Protein AF-Q8F539-F1 (afdb_monomer)

Radius of gyration: 17.74 Å; Cα contacts (8 Å, |Δi|>4): 301; chains: 1; bounding box: 52×30×48 Å

Nearest PDB structures (foldseek):
  1muh-assembly1_A-2  TM=6.870E-01  e=3.085E-05  Escherichia coli
  3ecp-assembly1_A-2  TM=6.661E-01  e=7.519E-05  Escherichia coli
  5hoo-assembly1_A  TM=4.267E-01  e=5.347E-03  Drosophila mauritiana
  4hxg-assembly2_H  TM=5.922E-01  e=2.914E+00  Pyrococcus horikoshii OT3
  4hxf-assembly1_B  TM=5.872E-01  e=3.310E+00  Pyrococcus horikoshii OT3

Mean predicted aligned error: 6.67 Å

Organism: Leptospira interrogans serogroup Icterohaemorrhagiae serovar Lai (strain 56601) (NCBI:txid189518)

Solvent-accessible surface area (backbone atoms only — not comparable to full-atom values): 10131 Å² total; per-residue (Å²): 112,70,51,63,50,42,50,52,49,42,48,51,47,66,69,66,55,86,80,73,60,55,60,97,72,21,43,47,27,41,49,54,65,47,80,44,84,43,76,79,43,75,64,43,39,71,69,23,29,52,53,73,55,100,92,41,70,45,85,44,12,23,32,25,39,38,39,31,33,29,71,70,70,77,38,62,66,38,59,51,74,42,30,53,82,58,49,64,59,58,55,51,52,53,42,55,53,54,45,56,69,36,73,75,43,55,86,52,46,39,34,42,34,35,50,69,85,52,76,48,72,67,57,50,51,54,33,53,78,66,69,36,39,37,37,42,32,35,55,59,71,59,42,55,52,48,32,74,75,64,78,58,52,80,44,78,66,69,86,61,47,82,84,48,54,70,73,51,62,76,46,62,70,23,28,54,34,69,87,129

Foldseek 3Di:
DVQVVLLVVLLVCLVPDPDDDADVQAQEKEKDKDKDWDPQDPVLCVFANFDQDPVGTDSTFIKMKMFIARPRVRGTLGIDIGHPPQDSLNVLLVSLVVQCVRPSNVPGAYEYEEEAVNDDPVSVVSCVVSNHWYFYQYAPVSQVVVCVVPVFDADDPPVCCVVDDPVSVVRSNGTRTDDD

pLDDT: mean 84.68, std 13.13, range [38.47, 97.94]

InterPro domains:
  IPR002559 Transposase IS4-like domain [PF01609] (25-145)
  IPR012337 Ribonuclease H-like superfamily [SSF53098] (18-144)

Secondary structure (DSSP, 8-state):
-HHHHHHHHHHHHHHH-SS---BTTEEEEEEEEEEEE----HHHHHHH-EEEETTEEEEEEEEEEEEEEETTTTEEEEEEEEETTS-HHHHHHHHHHHHHH-HHHHTSEEEEEE-TT---HHHHHHHHHTT-EEEE---HHHHHHHHHHH-------GGGGGGS-HHHHHTTT-------

Sequence (180 aa):
MFESLNEKFVNSYYKNVTNCKTHKGYIVAACDATGISLPKTKEFVKDFGCVKNQLGESEAPNANSSIIFDIYNDIILSSTIGPHRTGKRSMALDHIEKLRSLSVLQNKKLILLFDRGYPSMELIGKLMANGIHFIIRSNTRWLKKAKIAGKYKRVVEKSILHLFSISWKRSIEAVLLIEL

Structure (mmCIF, N/CA/C/O backbone):
data_AF-Q8F539-F1
#
_entry.id   AF-Q8F539-F1
#
loop_
_atom_site.group_PDB
_atom_site.id
_atom_site.type_symbol
_atom_site.label_atom_id
_atom_site.label_alt_id
_atom_site.label_comp_id
_atom_site.label_asym_id
_atom_site.label_entity_id
_atom_site.label_seq_id
_atom_site.pdbx_PDB_ins_code
_atom_site.Cartn_x
_atom_site.Cartn_y
_atom_site.Cartn_z
_atom_site.occupancy
_atom_site.B_iso_or_equiv
_atom_site.auth_seq_id
_atom_site.auth_comp_id
_atom_site.auth_asym_id
_atom_site.auth_atom_id
_atom_site.pdbx_PDB_model_num
ATOM 1 N N . MET A 1 1 ? -4.203 -2.316 -17.914 1.00 69.06 1 MET A N 1
ATOM 2 C CA . MET A 1 1 ? -5.085 -3.509 -17.937 1.00 69.06 1 MET A CA 1
ATOM 3 C C . MET A 1 1 ? -5.093 -4.244 -16.599 1.00 69.06 1 MET A C 1
ATOM 5 O O . MET A 1 1 ? -6.172 -4.492 -16.089 1.00 69.06 1 MET A O 1
ATOM 9 N N . PHE A 1 2 ? -3.932 -4.571 -16.016 1.00 83.50 2 PHE A N 1
ATOM 10 C CA . PHE A 1 2 ? -3.864 -5.268 -14.722 1.00 83.50 2 PHE A CA 1
ATOM 11 C C . PHE A 1 2 ? -4.477 -4.464 -13.560 1.00 83.50 2 PHE A C 1
ATOM 13 O O . PHE A 1 2 ? -5.371 -4.954 -12.879 1.00 83.50 2 PHE A O 1
ATOM 20 N N . GLU A 1 3 ? -4.069 -3.204 -13.390 1.00 89.25 3 GLU A N 1
ATOM 21 C CA . GLU A 1 3 ? -4.563 -2.353 -12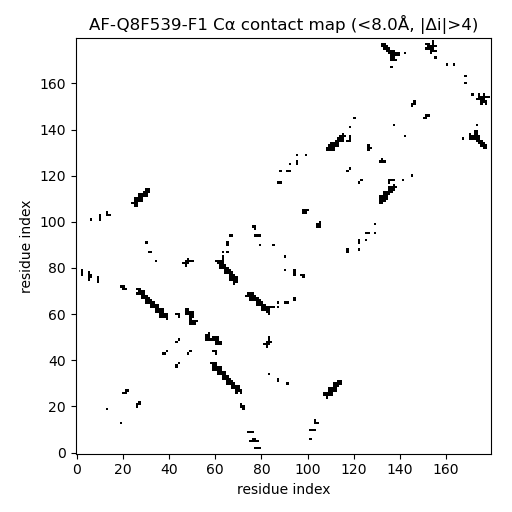.294 1.00 89.25 3 GLU A CA 1
ATOM 22 C C . GLU A 1 3 ? -6.074 -2.112 -12.390 1.00 89.25 3 GLU A C 1
ATOM 24 O O . GLU A 1 3 ? -6.799 -2.290 -11.417 1.00 89.25 3 GLU A O 1
ATOM 29 N N . SER A 1 4 ? -6.577 -1.835 -13.597 1.00 91.12 4 SER A N 1
ATOM 30 C CA . SER A 1 4 ? -8.010 -1.626 -13.816 1.00 91.12 4 SER A CA 1
ATOM 31 C C . SER A 1 4 ? -8.849 -2.888 -13.585 1.00 91.12 4 SER A C 1
ATOM 33 O O . SER A 1 4 ? -10.017 -2.790 -13.208 1.00 91.12 4 SER A O 1
ATOM 35 N N . LEU A 1 5 ? -8.285 -4.085 -13.791 1.00 93.12 5 LEU A N 1
ATOM 36 C CA . LEU A 1 5 ? -8.956 -5.336 -13.436 1.00 93.12 5 LEU A CA 1
ATOM 37 C C . LEU A 1 5 ? -9.019 -5.515 -11.915 1.00 93.12 5 LEU A C 1
ATOM 39 O O . LEU A 1 5 ? -10.073 -5.884 -11.397 1.00 93.12 5 LEU A O 1
ATOM 43 N N . ASN A 1 6 ? -7.928 -5.210 -11.205 1.00 94.31 6 ASN A N 1
ATOM 44 C CA . ASN A 1 6 ? -7.902 -5.229 -9.744 1.00 94.31 6 ASN A CA 1
ATOM 45 C C . ASN A 1 6 ? -8.945 -4.264 -9.154 1.00 94.31 6 ASN A C 1
ATOM 47 O O . ASN A 1 6 ? -9.748 -4.674 -8.322 1.00 94.31 6 ASN A O 1
ATOM 51 N N . GLU A 1 7 ? -9.030 -3.033 -9.659 1.00 93.56 7 GLU A N 1
ATOM 52 C CA . GLU A 1 7 ? -10.032 -2.049 -9.226 1.00 93.56 7 GLU A CA 1
ATOM 53 C C . GLU A 1 7 ? -11.473 -2.538 -9.438 1.00 93.56 7 GLU A C 1
ATOM 55 O O . GLU A 1 7 ? -12.319 -2.409 -8.551 1.00 93.56 7 GLU A O 1
ATOM 60 N N . LYS A 1 8 ? -11.774 -3.140 -10.598 1.00 94.19 8 LYS A N 1
ATOM 61 C CA . LYS A 1 8 ? -13.097 -3.734 -10.867 1.00 94.19 8 LYS A CA 1
ATOM 62 C C . LYS A 1 8 ? -13.418 -4.868 -9.899 1.00 94.19 8 LYS A C 1
ATOM 64 O O . LYS A 1 8 ? -14.548 -4.953 -9.418 1.00 94.19 8 LYS A O 1
ATOM 69 N N . PHE A 1 9 ? -12.437 -5.718 -9.607 1.00 94.88 9 PHE A N 1
ATOM 70 C CA . PHE A 1 9 ? -12.594 -6.814 -8.659 1.00 94.88 9 PHE A CA 1
ATOM 71 C C . PHE A 1 9 ? -12.877 -6.298 -7.244 1.00 94.88 9 PHE A C 1
ATOM 73 O O . PHE A 1 9 ? -13.865 -6.708 -6.641 1.00 94.88 9 PHE A O 1
ATOM 80 N N . VAL A 1 10 ? -12.082 -5.344 -6.750 1.00 95.69 10 VAL A N 1
ATOM 81 C CA . VAL A 1 10 ? -12.267 -4.722 -5.428 1.00 95.69 10 VAL A CA 1
ATOM 82 C C . VAL A 1 10 ? -13.641 -4.059 -5.329 1.00 95.69 10 VAL A C 1
ATOM 84 O O . VAL A 1 10 ? -14.372 -4.299 -4.367 1.00 95.69 10 VAL A O 1
ATOM 87 N N . ASN A 1 11 ? -14.041 -3.293 -6.349 1.00 94.31 11 ASN A N 1
ATOM 88 C CA . ASN A 1 11 ? -15.371 -2.684 -6.411 1.00 94.31 11 ASN A CA 1
ATOM 89 C C . ASN A 1 11 ? -16.490 -3.724 -6.334 1.00 94.31 11 ASN A C 1
ATOM 91 O O . ASN A 1 11 ? -17.437 -3.552 -5.570 1.00 94.31 11 ASN A O 1
ATOM 95 N N . SER A 1 12 ? -16.380 -4.813 -7.096 1.00 94.62 12 SER A N 1
ATOM 96 C CA . SER A 1 12 ? -17.366 -5.893 -7.064 1.00 94.62 12 SER A CA 1
ATOM 97 C C . SER A 1 12 ? -17.413 -6.581 -5.696 1.00 94.62 12 SER A C 1
ATOM 99 O O . SER A 1 12 ? -18.493 -6.773 -5.140 1.00 94.62 12 SER A O 1
ATOM 101 N N . TYR A 1 13 ? -16.256 -6.900 -5.115 1.00 95.12 13 TYR A N 1
ATOM 102 C CA . TYR A 1 13 ? -16.170 -7.588 -3.830 1.00 95.12 13 TYR A CA 1
ATOM 103 C C . TYR A 1 13 ? -16.815 -6.769 -2.705 1.00 95.12 13 TYR A C 1
ATOM 105 O O . TYR A 1 13 ? -17.775 -7.224 -2.085 1.00 95.12 13 TYR A O 1
ATOM 113 N N . TYR A 1 14 ? -16.365 -5.529 -2.478 1.00 94.12 14 TYR A N 1
ATOM 114 C CA . TYR A 1 14 ? -16.858 -4.714 -1.356 1.00 94.12 14 TYR A CA 1
ATOM 115 C C . TYR A 1 14 ? -18.274 -4.168 -1.555 1.00 94.12 14 TYR A C 1
ATOM 117 O O . TYR A 1 14 ? -18.898 -3.748 -0.579 1.00 94.12 14 TYR A O 1
ATOM 125 N N . LYS A 1 15 ? -18.798 -4.183 -2.788 1.00 93.25 15 LYS A N 1
ATOM 126 C CA . LYS A 1 15 ? -20.206 -3.874 -3.065 1.00 93.25 15 LYS A CA 1
ATOM 127 C C . LYS A 1 15 ? -21.138 -5.032 -2.704 1.00 93.25 15 LYS A C 1
ATOM 129 O O . LYS A 1 15 ? -22.251 -4.780 -2.257 1.00 93.25 15 LYS A O 1
ATOM 134 N N . ASN A 1 16 ? -20.702 -6.273 -2.919 1.00 93.25 16 ASN A N 1
ATOM 135 C CA . ASN A 1 16 ? -21.569 -7.451 -2.822 1.00 93.25 16 ASN A CA 1
ATOM 136 C C . ASN A 1 16 ? -21.353 -8.278 -1.546 1.00 93.25 16 ASN A C 1
ATOM 138 O O . ASN A 1 16 ? -22.207 -9.091 -1.196 1.00 93.25 16 ASN A O 1
ATOM 142 N N . VAL A 1 17 ? -20.228 -8.105 -0.846 1.00 91.56 17 VAL A N 1
ATOM 143 C CA . VAL A 1 17 ? -19.948 -8.854 0.383 1.00 91.56 17 VAL A CA 1
ATOM 144 C C . VAL A 1 17 ? -20.900 -8.429 1.505 1.00 91.56 17 VAL A C 1
ATOM 146 O O . VAL A 1 17 ? -20.975 -7.261 1.882 1.00 91.56 17 VAL A O 1
ATOM 149 N N . THR A 1 18 ? -21.618 -9.395 2.070 1.00 85.25 18 THR A N 1
ATOM 150 C CA . THR A 1 18 ? -22.550 -9.164 3.185 1.00 85.25 18 THR A CA 1
ATOM 151 C C . THR A 1 18 ? -21.832 -9.152 4.534 1.00 85.25 18 THR A C 1
ATOM 153 O O . THR A 1 18 ? -22.122 -8.310 5.378 1.00 85.25 18 THR A O 1
ATOM 156 N N . ASN A 1 19 ? -20.830 -10.020 4.708 1.00 87.94 19 ASN A N 1
ATOM 157 C CA . ASN A 1 19 ? -20.058 -10.171 5.944 1.00 87.94 19 ASN A CA 1
ATOM 158 C C . ASN A 1 19 ? -18.568 -9.873 5.723 1.00 87.94 19 ASN A C 1
ATOM 160 O O . ASN A 1 19 ? -17.720 -10.763 5.785 1.00 87.94 19 ASN A O 1
ATOM 164 N N . CYS A 1 20 ? -18.240 -8.604 5.470 1.00 91.00 20 CYS A N 1
ATOM 165 C CA . CYS A 1 20 ? -16.848 -8.155 5.412 1.00 91.00 20 CYS A CA 1
ATOM 166 C C . CYS A 1 20 ? -16.184 -8.328 6.786 1.00 91.00 20 CYS A C 1
ATOM 168 O O . CYS A 1 20 ? -16.604 -7.703 7.765 1.00 91.00 20 CYS A O 1
ATOM 170 N N . LYS A 1 21 ? -15.117 -9.130 6.866 1.00 95.12 21 LYS A N 1
ATOM 171 C CA . LYS A 1 21 ? -14.354 -9.287 8.108 1.00 95.12 21 LYS A CA 1
ATOM 172 C C . LYS A 1 21 ? -13.603 -7.990 8.391 1.00 95.12 21 LYS A C 1
ATOM 174 O O . LYS A 1 21 ? -12.941 -7.443 7.512 1.00 95.12 21 LYS A O 1
ATOM 179 N N . THR A 1 22 ? -13.726 -7.475 9.610 1.00 94.38 22 THR A N 1
ATOM 180 C CA . THR A 1 22 ? -13.078 -6.228 10.033 1.00 94.38 22 THR A CA 1
ATOM 181 C C . THR A 1 22 ? -12.551 -6.358 11.454 1.00 94.38 22 THR A C 1
ATOM 183 O O . THR A 1 22 ? -13.028 -7.177 12.240 1.00 94.38 22 THR A O 1
ATOM 186 N N . HIS A 1 23 ? -11.585 -5.515 11.808 1.00 90.81 23 HIS A N 1
ATOM 187 C CA . HIS A 1 23 ? -11.135 -5.354 13.184 1.00 90.81 23 HIS A CA 1
ATOM 188 C C . HIS A 1 23 ? -11.706 -4.064 13.759 1.00 90.81 23 HIS A C 1
ATOM 190 O O . HIS A 1 23 ? -11.317 -2.979 13.336 1.00 90.81 23 HIS A O 1
ATOM 196 N N . LYS A 1 24 ? -12.644 -4.166 14.710 1.00 89.12 24 LYS A N 1
ATOM 197 C CA . LYS A 1 24 ? -13.327 -3.001 15.311 1.00 89.12 24 LYS A CA 1
ATOM 198 C C . LYS A 1 24 ? -13.931 -2.048 14.255 1.00 89.12 24 LYS A C 1
ATOM 200 O O . LYS A 1 24 ? -13.908 -0.832 14.418 1.00 89.12 24 LYS A O 1
ATOM 205 N N . GLY A 1 25 ? -14.428 -2.595 13.141 1.00 91.62 25 GLY A N 1
ATOM 206 C CA . GLY A 1 25 ? -14.968 -1.817 12.019 1.00 91.62 25 GLY A CA 1
ATOM 207 C C . GLY A 1 25 ? -13.928 -1.277 11.026 1.00 91.62 25 GLY A C 1
ATOM 208 O O . GLY A 1 25 ? -14.305 -0.559 10.103 1.00 91.62 25 GLY A O 1
ATOM 209 N N . TYR A 1 26 ? -12.644 -1.619 11.184 1.00 92.62 26 TYR A N 1
ATOM 210 C CA . TYR A 1 26 ? -11.570 -1.260 10.256 1.00 92.62 26 TYR A CA 1
ATOM 211 C C . TYR A 1 26 ? -11.218 -2.421 9.325 1.00 92.62 26 TYR A C 1
ATOM 213 O O . TYR A 1 26 ? -11.041 -3.561 9.766 1.00 92.62 26 TYR A O 1
ATOM 221 N N . ILE A 1 27 ? -11.046 -2.111 8.043 1.00 95.25 27 ILE A N 1
ATOM 222 C CA . ILE A 1 27 ? -10.308 -2.960 7.109 1.00 95.25 27 ILE A CA 1
ATOM 223 C C . ILE A 1 27 ? -8.825 -2.836 7.464 1.00 95.25 27 ILE A C 1
ATOM 225 O O . ILE A 1 27 ? -8.293 -1.726 7.542 1.00 95.25 27 ILE A O 1
ATOM 229 N N . VAL A 1 28 ? -8.164 -3.967 7.703 1.00 94.75 28 VAL A N 1
ATOM 230 C CA . VAL A 1 28 ? -6.744 -4.008 8.065 1.00 94.75 28 VAL A CA 1
ATOM 231 C C . VAL A 1 28 ? -5.971 -4.584 6.895 1.00 94.75 28 VAL A C 1
ATOM 233 O O . VAL A 1 28 ? -6.183 -5.735 6.520 1.00 94.75 28 VAL A O 1
ATOM 236 N N . ALA A 1 29 ? -5.074 -3.786 6.324 1.00 96.81 29 ALA A N 1
ATOM 237 C CA . ALA A 1 29 ? -4.331 -4.179 5.140 1.00 96.81 29 ALA A CA 1
ATOM 238 C C . ALA A 1 29 ? -2.832 -3.908 5.278 1.00 96.81 29 ALA A C 1
ATOM 240 O O . ALA A 1 29 ? -2.427 -2.93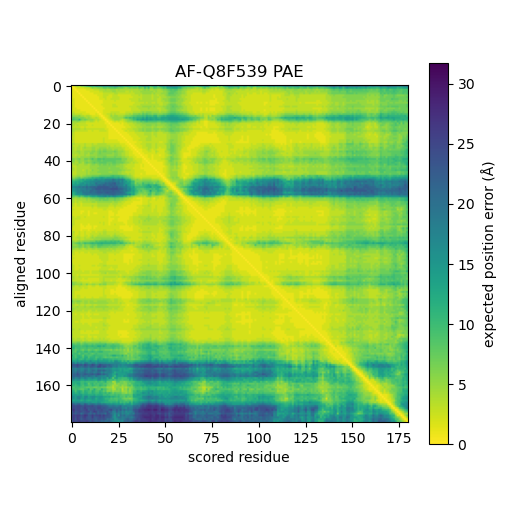2 5.902 1.00 96.81 29 ALA A O 1
ATOM 241 N N . ALA A 1 30 ? -1.998 -4.767 4.698 1.00 95.88 30 ALA A N 1
ATOM 242 C CA . ALA A 1 30 ? -0.548 -4.589 4.659 1.00 95.88 30 ALA A CA 1
ATOM 243 C C . ALA A 1 30 ? -0.090 -4.111 3.283 1.00 95.88 30 ALA A C 1
ATOM 245 O O . ALA A 1 30 ? -0.609 -4.568 2.266 1.00 95.88 30 ALA A O 1
ATOM 246 N N . CYS A 1 31 ? 0.898 -3.218 3.262 1.00 97.06 31 CYS A N 1
ATOM 247 C CA . CYS A 1 31 ? 1.590 -2.814 2.046 1.00 97.06 31 CYS A CA 1
ATOM 248 C C . CYS A 1 31 ? 2.980 -3.448 1.997 1.00 97.06 31 CYS A C 1
ATOM 250 O O . CYS A 1 31 ? 3.748 -3.334 2.959 1.00 97.06 31 CYS A O 1
ATOM 252 N N . ASP A 1 32 ? 3.298 -4.087 0.874 1.00 94.94 32 ASP A N 1
ATOM 253 C CA . ASP A 1 32 ? 4.625 -4.633 0.609 1.00 94.94 32 ASP A CA 1
ATOM 254 C C . ASP A 1 32 ? 4.985 -4.508 -0.874 1.00 94.94 32 ASP A C 1
ATOM 256 O O . ASP A 1 32 ? 4.106 -4.473 -1.741 1.00 94.94 32 ASP A O 1
ATOM 260 N N . ALA A 1 33 ? 6.285 -4.429 -1.150 1.00 94.12 33 ALA A N 1
ATOM 261 C CA . ALA A 1 33 ? 6.826 -4.276 -2.490 1.00 94.12 33 ALA A CA 1
ATOM 262 C C . ALA A 1 33 ? 8.032 -5.192 -2.708 1.00 94.12 33 ALA A C 1
ATOM 264 O O . ALA A 1 33 ? 8.904 -5.315 -1.848 1.00 94.12 33 ALA A O 1
ATOM 265 N N . THR A 1 34 ? 8.111 -5.779 -3.897 1.00 93.12 34 THR A N 1
ATOM 266 C CA . THR A 1 34 ? 9.165 -6.714 -4.290 1.00 93.12 34 THR A CA 1
ATOM 267 C C . THR A 1 34 ? 9.672 -6.425 -5.699 1.00 93.12 34 THR A C 1
ATOM 269 O O . THR A 1 34 ? 8.945 -5.892 -6.538 1.00 93.12 34 THR A O 1
ATOM 272 N N . GLY A 1 35 ? 10.927 -6.790 -5.958 1.00 92.38 35 GLY A N 1
ATOM 273 C CA . GLY A 1 35 ? 11.508 -6.786 -7.296 1.00 92.38 35 GLY A CA 1
ATOM 274 C C . GLY A 1 35 ? 11.185 -8.085 -8.034 1.00 92.38 35 GLY A C 1
ATOM 275 O O . GLY A 1 35 ? 11.202 -9.163 -7.443 1.00 92.38 35 GLY A O 1
ATOM 276 N N . ILE A 1 36 ? 10.905 -7.983 -9.329 1.00 91.50 36 ILE A N 1
ATOM 277 C CA . ILE A 1 36 ? 10.618 -9.104 -10.222 1.00 91.50 36 ILE A CA 1
ATOM 278 C C . ILE A 1 36 ? 11.594 -9.029 -11.394 1.00 91.50 36 ILE A C 1
ATOM 280 O O . ILE A 1 36 ? 11.612 -8.039 -12.127 1.00 91.50 36 ILE A O 1
ATOM 284 N N . SER A 1 37 ? 12.383 -10.086 -11.579 1.00 92.44 37 SER A N 1
ATOM 285 C CA . SER A 1 37 ? 13.235 -10.231 -12.760 1.00 92.44 37 SER A CA 1
ATOM 286 C C . SER A 1 37 ? 12.372 -10.541 -13.981 1.00 92.44 37 SER A C 1
ATOM 288 O O . SER A 1 37 ? 11.511 -11.422 -13.927 1.00 92.44 37 SER A O 1
ATOM 290 N N . LEU A 1 38 ? 12.592 -9.816 -15.072 1.00 92.62 38 LEU A N 1
ATOM 291 C CA . LEU A 1 38 ? 11.858 -9.974 -16.322 1.00 92.62 38 LEU A CA 1
ATOM 292 C C . LEU A 1 38 ? 12.729 -10.670 -17.382 1.00 92.62 38 LEU A C 1
ATOM 294 O O . LEU A 1 38 ? 13.959 -10.557 -17.345 1.00 92.62 38 LEU A O 1
ATOM 298 N N . PRO A 1 39 ? 12.120 -11.356 -18.369 1.00 92.31 39 PRO A N 1
ATOM 299 C CA . PRO A 1 39 ? 12.840 -11.842 -19.542 1.00 92.31 39 PRO A CA 1
ATOM 300 C C . PRO A 1 39 ? 13.619 -10.720 -20.242 1.00 92.31 39 PRO A C 1
ATOM 302 O O . PRO A 1 39 ? 13.187 -9.571 -20.285 1.00 92.31 39 PRO A O 1
ATOM 305 N N . LYS A 1 40 ? 14.770 -11.038 -20.832 1.00 90.56 40 LYS A N 1
ATOM 306 C CA . LYS A 1 40 ? 15.584 -10.035 -21.529 1.00 90.56 40 LYS A CA 1
ATOM 307 C C . LYS A 1 40 ? 15.010 -9.761 -22.922 1.00 90.56 40 LYS A C 1
ATOM 309 O O . LYS A 1 40 ? 15.318 -10.471 -23.875 1.00 90.56 40 LYS A O 1
ATOM 314 N N . THR A 1 41 ? 14.195 -8.717 -23.039 1.00 91.94 41 THR A N 1
ATOM 315 C CA . THR A 1 41 ? 13.714 -8.173 -24.320 1.00 91.94 41 THR A CA 1
ATOM 316 C C . THR A 1 41 ? 14.059 -6.690 -24.429 1.00 91.94 41 THR A C 1
ATOM 318 O O . THR A 1 41 ? 14.286 -6.020 -23.417 1.00 91.94 41 THR A O 1
ATOM 321 N N . LYS A 1 42 ? 14.121 -6.154 -25.655 1.00 92.19 42 LYS A N 1
ATOM 322 C CA . LYS A 1 42 ? 14.429 -4.727 -25.869 1.00 92.19 42 LYS A CA 1
ATOM 323 C C . LYS A 1 42 ? 13.358 -3.837 -25.234 1.00 92.19 42 LYS A C 1
ATOM 325 O O . LYS A 1 42 ? 13.677 -2.792 -24.675 1.00 92.19 42 LYS A O 1
ATOM 330 N N . GLU A 1 43 ? 12.111 -4.287 -25.281 1.00 94.19 43 GLU A N 1
ATOM 331 C CA . GLU A 1 43 ? 10.934 -3.628 -24.728 1.00 94.19 43 GLU A CA 1
ATOM 332 C C . GLU A 1 43 ? 11.018 -3.555 -23.200 1.00 94.19 43 GLU A C 1
ATOM 334 O O . GLU A 1 43 ? 10.907 -2.474 -22.633 1.00 94.19 43 GLU A O 1
ATOM 339 N N . PHE A 1 44 ? 11.318 -4.664 -22.515 1.00 93.38 44 PHE A N 1
ATOM 340 C CA . PHE A 1 44 ? 11.409 -4.656 -21.052 1.00 93.38 44 PHE A CA 1
ATOM 341 C C . PHE A 1 44 ? 12.615 -3.880 -20.531 1.00 93.38 44 PHE A C 1
ATOM 343 O O . PHE A 1 44 ? 12.509 -3.212 -19.504 1.00 93.38 44 PHE A O 1
ATOM 350 N N . VAL A 1 45 ? 13.745 -3.900 -21.242 1.00 91.69 45 VAL A N 1
ATOM 351 C CA . VAL A 1 45 ? 14.885 -3.038 -20.896 1.00 91.69 45 VAL A CA 1
ATOM 352 C C . VAL A 1 45 ? 14.508 -1.564 -21.027 1.00 91.69 45 VAL A C 1
ATOM 354 O O . VAL A 1 45 ? 14.830 -0.779 -20.136 1.00 91.69 45 VAL A O 1
ATOM 357 N N . LYS A 1 46 ? 13.794 -1.191 -22.094 1.00 92.31 46 LYS A N 1
ATOM 358 C CA . LYS A 1 46 ? 13.325 0.181 -22.309 1.00 92.31 46 LYS A CA 1
ATOM 359 C C . LYS A 1 46 ? 12.329 0.626 -21.234 1.00 92.31 46 LYS A C 1
ATOM 361 O O . LYS A 1 46 ? 12.482 1.718 -20.694 1.00 92.31 46 LYS 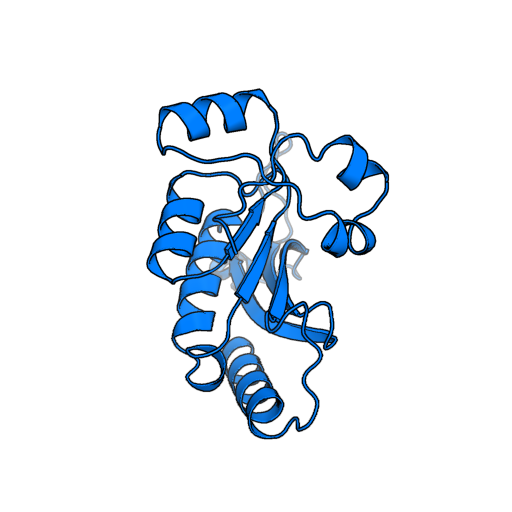A O 1
ATOM 366 N N . 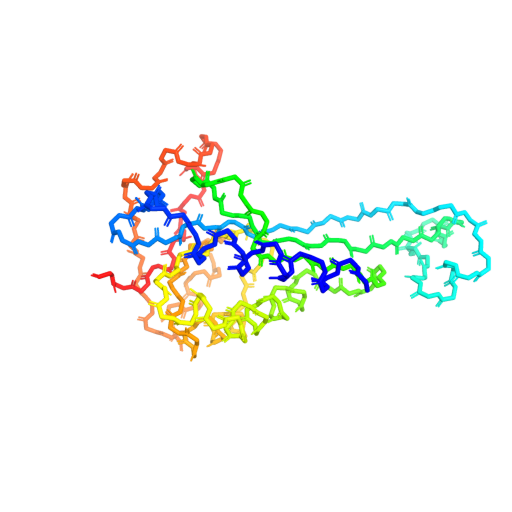ASP A 1 47 ? 11.337 -0.206 -20.930 1.00 92.06 47 ASP A N 1
ATOM 367 C CA . ASP A 1 47 ? 10.204 0.189 -20.090 1.00 92.06 47 ASP A CA 1
ATOM 368 C C . ASP A 1 47 ? 10.504 0.063 -18.588 1.00 92.06 47 ASP A C 1
ATOM 370 O O . ASP A 1 47 ? 10.039 0.881 -17.798 1.00 92.06 47 ASP A O 1
ATOM 374 N N . PHE A 1 48 ? 11.303 -0.928 -18.175 1.00 92.06 48 PHE A N 1
ATOM 375 C CA . PHE A 1 48 ? 11.548 -1.229 -16.757 1.00 92.06 48 PHE A CA 1
ATOM 376 C C . PHE A 1 48 ? 12.982 -0.957 -16.291 1.00 92.06 48 PHE A C 1
ATOM 378 O O . PHE A 1 48 ? 13.216 -0.707 -15.101 1.00 92.06 48 PHE A O 1
ATOM 385 N N . GLY A 1 49 ? 13.937 -0.946 -17.222 1.00 90.50 49 GLY A N 1
ATOM 386 C CA . GLY A 1 49 ? 15.354 -0.752 -16.941 1.00 90.50 49 GLY A CA 1
ATOM 387 C C . GLY A 1 49 ? 16.020 -1.945 -16.251 1.00 90.50 49 GLY A C 1
ATOM 388 O O . GLY A 1 49 ? 15.378 -2.895 -15.800 1.00 90.50 49 GLY A O 1
ATOM 389 N N . CYS A 1 50 ? 17.345 -1.867 -16.140 1.00 87.69 50 CYS A N 1
ATOM 390 C CA . CYS A 1 50 ? 18.183 -2.882 -15.508 1.00 87.69 50 CYS A CA 1
ATOM 391 C C . CYS A 1 50 ? 18.762 -2.393 -14.178 1.00 87.69 50 CYS A C 1
ATOM 393 O O . CYS A 1 50 ? 19.157 -1.233 -14.038 1.00 87.69 50 CYS A O 1
ATOM 395 N N . VAL A 1 51 ? 18.866 -3.299 -13.204 1.00 81.56 51 VAL A N 1
ATOM 396 C CA . VAL A 1 51 ? 19.469 -2.998 -11.899 1.00 81.56 51 VAL A CA 1
ATOM 397 C C . VAL A 1 51 ? 20.974 -2.807 -12.058 1.00 81.56 51 VAL A C 1
ATOM 399 O O . VAL A 1 51 ? 21.647 -3.659 -12.624 1.00 81.56 51 VAL A O 1
ATOM 402 N N 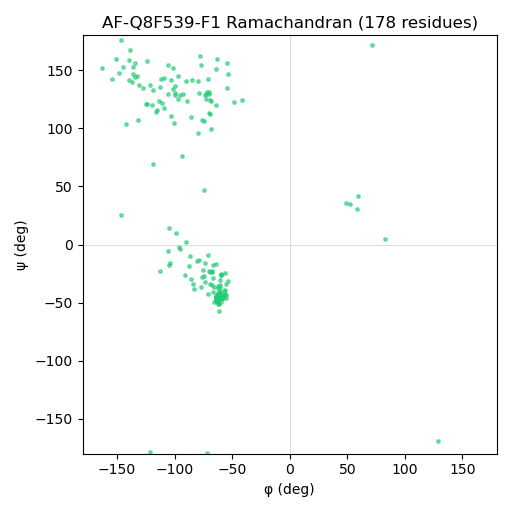. LYS A 1 52 ? 21.522 -1.723 -11.507 1.00 78.75 52 LYS A N 1
ATOM 403 C CA . LYS A 1 52 ? 22.971 -1.549 -11.333 1.00 78.75 52 LYS A CA 1
ATOM 404 C C . LYS A 1 52 ? 23.387 -2.038 -9.957 1.00 78.75 52 LYS A C 1
ATOM 406 O O . LYS A 1 52 ? 22.806 -1.610 -8.962 1.00 78.75 52 LYS A O 1
ATOM 411 N N . ASN A 1 53 ? 24.409 -2.880 -9.892 1.00 72.31 53 ASN A N 1
ATOM 412 C CA . ASN A 1 53 ? 25.101 -3.204 -8.651 1.00 72.31 53 ASN A CA 1
ATOM 413 C C . ASN A 1 53 ? 26.595 -2.843 -8.769 1.00 72.31 53 ASN A C 1
ATOM 415 O O . ASN A 1 53 ? 27.038 -2.298 -9.779 1.00 72.31 53 ASN A O 1
ATOM 419 N N . GLN A 1 54 ? 27.375 -3.116 -7.720 1.00 73.00 54 GLN A N 1
ATOM 420 C CA . GLN A 1 54 ? 28.817 -2.818 -7.692 1.00 73.00 54 GLN A CA 1
ATOM 421 C C . GLN A 1 54 ? 29.624 -3.610 -8.739 1.00 73.00 54 GLN A C 1
ATOM 423 O O . GLN A 1 54 ? 30.752 -3.234 -9.037 1.00 73.00 54 GLN A O 1
ATOM 428 N N . LEU A 1 55 ? 29.047 -4.680 -9.297 1.00 76.00 55 LEU A N 1
ATOM 429 C CA . LEU A 1 55 ? 29.644 -5.537 -10.322 1.00 76.00 55 LEU A CA 1
ATOM 430 C C . LEU A 1 55 ? 29.232 -5.131 -11.751 1.00 76.00 55 LEU A C 1
ATOM 432 O O . LEU A 1 55 ? 29.728 -5.722 -12.704 1.00 76.00 55 LEU A O 1
ATOM 436 N N . GLY A 1 56 ? 28.348 -4.136 -11.916 1.00 72.50 56 GLY A N 1
ATOM 437 C CA . GLY A 1 56 ? 27.900 -3.632 -13.218 1.00 72.50 56 GLY A CA 1
ATOM 438 C C . GLY A 1 56 ? 26.377 -3.556 -13.376 1.00 72.50 56 GLY A C 1
ATOM 439 O O . GLY A 1 56 ? 25.612 -3.665 -12.415 1.00 72.50 56 GLY A O 1
ATOM 440 N N . GLU A 1 57 ? 25.922 -3.319 -14.609 1.00 69.88 57 GLU A N 1
ATOM 441 C CA . GLU A 1 57 ? 24.505 -3.455 -14.967 1.00 69.88 57 GLU A CA 1
ATOM 442 C C . GLU A 1 57 ? 24.125 -4.937 -15.043 1.00 69.88 57 GLU A C 1
ATOM 444 O O . GLU A 1 57 ? 24.770 -5.723 -15.733 1.00 69.88 57 GLU A O 1
ATOM 449 N N . SER A 1 58 ? 23.048 -5.308 -14.352 1.00 70.88 58 SER A N 1
ATOM 450 C CA . SER A 1 58 ? 22.346 -6.568 -14.569 1.00 70.88 58 SER A CA 1
ATOM 451 C C . SER A 1 58 ? 21.952 -6.679 -16.035 1.00 70.88 58 SER A C 1
ATOM 453 O O . SER A 1 58 ? 21.376 -5.754 -16.606 1.00 70.88 58 SER A O 1
ATOM 455 N N . GLU A 1 59 ? 22.175 -7.845 -16.628 1.00 72.56 59 GLU A N 1
ATOM 456 C CA . GLU A 1 59 ? 21.698 -8.112 -17.981 1.00 72.56 59 GLU A CA 1
ATOM 457 C C . GLU A 1 59 ? 20.172 -8.250 -18.069 1.00 72.56 59 GLU A C 1
ATOM 459 O O . GLU A 1 59 ? 19.603 -8.064 -19.146 1.00 72.56 59 GLU A O 1
ATOM 464 N N . ALA A 1 60 ? 19.516 -8.587 -16.955 1.00 84.38 60 ALA A N 1
ATOM 465 C CA . ALA A 1 60 ? 18.075 -8.785 -16.895 1.00 84.38 60 ALA A CA 1
ATOM 466 C C . ALA A 1 60 ? 17.351 -7.503 -16.435 1.00 84.38 60 ALA A C 1
ATOM 468 O O . ALA A 1 60 ? 17.714 -6.943 -15.383 1.00 84.38 60 ALA A O 1
ATOM 469 N N . PRO A 1 61 ? 16.320 -7.045 -17.174 1.00 92.00 61 PRO A N 1
ATOM 470 C CA . PRO A 1 61 ? 15.454 -5.971 -16.714 1.00 92.00 61 PRO A CA 1
ATOM 471 C C . PRO A 1 61 ? 14.677 -6.392 -15.465 1.00 92.00 61 PRO A C 1
ATOM 473 O O . PRO A 1 61 ? 14.401 -7.572 -15.255 1.00 92.00 61 PRO A O 1
ATOM 476 N N . ASN A 1 62 ? 14.339 -5.428 -14.611 1.00 93.00 62 ASN A N 1
ATOM 477 C CA . ASN A 1 62 ? 13.606 -5.688 -13.374 1.00 93.00 62 ASN A CA 1
ATOM 478 C C . ASN A 1 62 ? 12.424 -4.733 -13.233 1.00 93.00 62 ASN A C 1
ATOM 480 O O . ASN A 1 62 ? 12.557 -3.532 -13.438 1.00 93.00 62 ASN A O 1
ATOM 484 N N . ALA A 1 63 ? 11.285 -5.260 -12.809 1.00 93.56 63 ALA A N 1
ATOM 485 C CA . ALA A 1 63 ? 10.156 -4.458 -12.371 1.00 93.56 63 ALA A CA 1
ATOM 486 C C . ALA A 1 63 ? 10.094 -4.428 -10.847 1.00 93.56 63 ALA A C 1
ATOM 488 O O . ALA A 1 63 ? 10.468 -5.395 -10.190 1.00 93.56 63 ALA A O 1
ATOM 489 N N . ASN A 1 64 ? 9.547 -3.357 -10.285 1.00 93.88 64 ASN A N 1
ATOM 490 C CA . ASN A 1 64 ? 9.063 -3.377 -8.912 1.00 93.88 64 ASN A CA 1
ATOM 491 C C . ASN A 1 64 ? 7.551 -3.570 -8.938 1.00 93.88 64 ASN A C 1
ATOM 493 O O . ASN A 1 64 ? 6.841 -2.864 -9.651 1.00 93.88 64 ASN A O 1
ATOM 497 N N . SER A 1 65 ? 7.064 -4.517 -8.147 1.00 94.31 65 SER A N 1
ATOM 498 C CA . SER A 1 65 ? 5.645 -4.762 -7.915 1.00 94.31 65 SER A CA 1
ATOM 499 C C . SER A 1 65 ? 5.313 -4.422 -6.471 1.00 94.31 65 SER A C 1
ATOM 501 O O . SER A 1 65 ? 6.047 -4.806 -5.565 1.00 94.31 65 SER A O 1
ATOM 503 N N . SER A 1 66 ? 4.202 -3.730 -6.248 1.00 96.06 66 SER A N 1
ATOM 504 C CA . SER A 1 66 ? 3.717 -3.369 -4.916 1.00 96.06 66 SER A CA 1
ATOM 505 C C . SER A 1 66 ? 2.228 -3.652 -4.811 1.00 96.06 66 SER A C 1
ATOM 507 O O . SER A 1 66 ? 1.483 -3.494 -5.784 1.00 96.06 66 SER A O 1
ATOM 509 N N . ILE A 1 67 ? 1.802 -4.081 -3.626 1.00 97.00 67 ILE A N 1
ATOM 510 C CA . ILE A 1 67 ? 0.400 -4.358 -3.326 1.00 97.00 67 ILE A CA 1
ATOM 511 C C . ILE A 1 67 ? -0.012 -3.762 -1.983 1.00 97.00 67 ILE A C 1
ATOM 513 O O . ILE A 1 67 ? 0.811 -3.572 -1.086 1.00 97.00 67 ILE A O 1
ATOM 517 N N . ILE A 1 68 ? -1.315 -3.527 -1.838 1.00 97.94 68 ILE A N 1
ATOM 518 C CA . ILE A 1 68 ? -1.997 -3.431 -0.550 1.00 97.94 68 ILE A CA 1
ATOM 519 C C . ILE A 1 68 ? -2.950 -4.617 -0.439 1.00 97.94 68 ILE A C 1
ATOM 521 O O . ILE A 1 68 ? -3.817 -4.792 -1.292 1.00 97.94 68 ILE A O 1
ATOM 525 N N . PHE A 1 69 ? -2.802 -5.411 0.616 1.00 97.69 69 PHE A N 1
ATOM 526 C CA . PHE A 1 69 ? -3.530 -6.660 0.820 1.00 97.69 69 PHE A CA 1
ATOM 527 C C . PHE A 1 69 ? -4.370 -6.609 2.099 1.00 97.69 69 PHE A C 1
ATOM 529 O O . PHE A 1 69 ? -3.805 -6.427 3.176 1.00 97.69 69 PHE A O 1
ATOM 536 N N . ASP A 1 70 ? -5.692 -6.760 1.992 1.00 97.19 70 ASP A 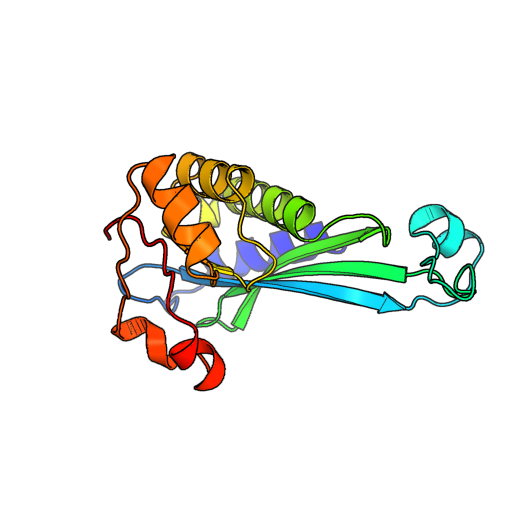N 1
ATOM 537 C CA . ASP A 1 70 ? -6.612 -6.930 3.123 1.00 97.19 7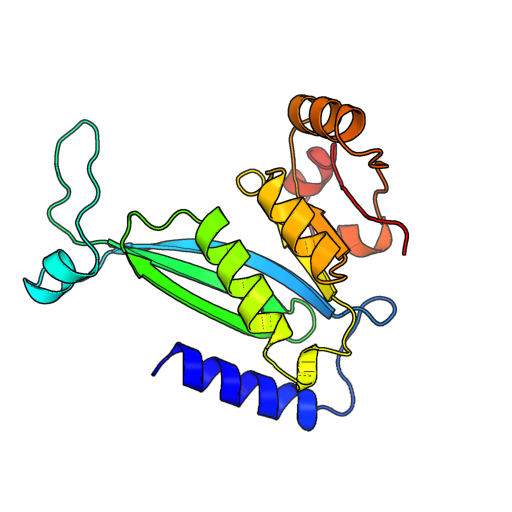0 ASP A CA 1
ATOM 538 C C . ASP A 1 70 ? -6.402 -8.307 3.756 1.00 97.19 70 ASP A C 1
ATOM 540 O O . ASP A 1 70 ? -6.706 -9.340 3.162 1.00 97.19 70 ASP A O 1
ATOM 544 N N . ILE A 1 71 ? -5.898 -8.297 4.988 1.00 95.62 71 ILE A N 1
ATOM 545 C CA . ILE A 1 71 ? -5.428 -9.490 5.695 1.00 95.62 71 ILE A CA 1
ATOM 546 C C . ILE A 1 71 ? -6.585 -10.365 6.180 1.00 95.62 71 ILE A C 1
ATOM 548 O O . ILE A 1 71 ? -6.407 -11.563 6.365 1.00 95.62 71 ILE A O 1
ATOM 552 N N . TYR A 1 72 ? -7.762 -9.789 6.432 1.00 94.81 72 TYR A N 1
ATOM 553 C CA . TYR A 1 72 ? -8.886 -10.565 6.958 1.00 94.81 72 TYR A CA 1
ATOM 554 C C . TYR A 1 72 ? -9.771 -11.145 5.865 1.00 94.81 72 TYR A C 1
ATOM 556 O O . TYR A 1 72 ? -10.446 -12.146 6.110 1.00 94.81 72 TYR A O 1
ATOM 564 N N . ASN A 1 73 ? -9.798 -10.503 4.699 1.00 95.56 73 ASN A N 1
ATOM 565 C CA . ASN A 1 73 ? -10.651 -10.895 3.582 1.00 95.56 73 ASN A CA 1
ATOM 566 C C . ASN A 1 73 ? -9.883 -11.572 2.438 1.00 95.56 73 ASN A C 1
ATOM 568 O O . ASN A 1 73 ? -10.522 -12.049 1.508 1.00 95.56 73 ASN A O 1
ATOM 572 N N . ASP A 1 74 ? -8.550 -11.625 2.510 1.00 95.31 74 ASP A N 1
ATOM 573 C CA . ASP A 1 74 ? -7.664 -12.204 1.495 1.00 95.31 74 ASP A CA 1
ATOM 574 C C . ASP A 1 74 ? -7.799 -11.540 0.109 1.00 95.31 74 ASP A C 1
ATOM 576 O O . ASP A 1 74 ? -7.815 -12.193 -0.935 1.00 95.31 74 ASP A O 1
ATOM 580 N N . ILE A 1 75 ? -7.899 -10.205 0.097 1.00 95.62 75 ILE A N 1
ATOM 581 C CA . ILE A 1 75 ? -8.131 -9.401 -1.112 1.00 95.62 75 ILE A CA 1
ATOM 582 C C . ILE A 1 75 ? -6.975 -8.433 -1.353 1.00 95.62 75 ILE A C 1
ATOM 584 O O . ILE A 1 75 ? -6.586 -7.669 -0.473 1.00 95.62 75 ILE A O 1
ATOM 588 N N . ILE A 1 76 ? -6.478 -8.373 -2.589 1.00 96.81 76 ILE A N 1
ATOM 589 C CA . ILE A 1 76 ? -5.586 -7.293 -3.026 1.00 96.81 76 ILE A CA 1
ATOM 590 C C . ILE A 1 76 ? -6.435 -6.041 -3.276 1.00 96.81 76 ILE A C 1
ATOM 592 O O . ILE A 1 76 ? -7.164 -5.980 -4.263 1.00 96.81 76 ILE A O 1
ATOM 596 N N . LEU A 1 77 ? -6.339 -5.049 -2.389 1.00 96.88 77 LEU A N 1
ATOM 597 C CA . LEU A 1 77 ? -7.059 -3.773 -2.481 1.00 96.88 77 LEU A CA 1
ATOM 598 C C . LEU A 1 77 ? -6.501 -2.846 -3.562 1.00 96.88 77 LEU A C 1
ATOM 600 O O . LEU A 1 77 ? -7.222 -2.022 -4.117 1.00 96.88 77 LEU A O 1
ATOM 604 N N . SER A 1 78 ? -5.194 -2.922 -3.791 1.00 96.56 78 SER A N 1
ATOM 605 C CA . SER A 1 78 ? -4.507 -2.145 -4.812 1.00 96.56 78 SER A CA 1
ATOM 606 C C . SER A 1 78 ? -3.242 -2.876 -5.230 1.00 96.56 78 SER A C 1
ATOM 608 O O . SER A 1 78 ? -2.548 -3.452 -4.393 1.00 96.56 78 SER A O 1
ATOM 610 N N . SER A 1 79 ? -2.921 -2.827 -6.515 1.00 94.62 79 SER A N 1
ATOM 611 C CA . SER A 1 79 ? -1.717 -3.426 -7.083 1.00 94.62 79 SER A CA 1
ATOM 612 C C . SER A 1 79 ? -1.113 -2.501 -8.128 1.00 94.62 79 SER A C 1
ATOM 614 O O . SER A 1 79 ? -1.853 -1.882 -8.894 1.00 94.62 79 SER A O 1
ATOM 616 N N . THR A 1 80 ? 0.212 -2.411 -8.179 1.00 93.75 80 THR A N 1
ATOM 617 C CA . THR A 1 80 ? 0.907 -1.617 -9.194 1.00 93.75 80 THR A CA 1
ATOM 618 C C . THR A 1 80 ? 2.247 -2.245 -9.548 1.00 93.75 80 THR A C 1
ATOM 620 O O . THR A 1 80 ? 2.891 -2.876 -8.706 1.00 93.75 80 THR A O 1
ATOM 623 N N . ILE A 1 81 ? 2.650 -2.085 -10.805 1.00 93.19 81 ILE A N 1
ATOM 624 C CA . ILE A 1 81 ? 3.943 -2.525 -11.321 1.00 93.19 81 ILE A CA 1
ATOM 625 C C . ILE A 1 81 ? 4.614 -1.338 -12.002 1.00 93.19 81 ILE A C 1
ATOM 627 O O . ILE A 1 81 ? 3.975 -0.602 -12.750 1.00 93.19 81 ILE A O 1
ATOM 631 N N . GLY A 1 82 ? 5.897 -1.138 -11.736 1.00 91.69 82 GLY A N 1
ATOM 632 C CA . GLY A 1 82 ? 6.652 -0.034 -12.305 1.00 91.69 82 GLY A CA 1
ATOM 633 C C . GLY A 1 82 ? 8.112 -0.395 -12.562 1.00 91.69 82 GLY A C 1
ATOM 634 O O . GLY A 1 82 ? 8.552 -1.492 -12.208 1.00 91.69 82 GLY A O 1
ATOM 635 N N . PRO A 1 83 ? 8.875 0.527 -13.170 1.00 92.38 83 PRO A N 1
ATOM 636 C CA . PRO A 1 83 ? 10.305 0.356 -13.408 1.00 92.38 83 PRO A CA 1
ATOM 637 C C . PRO A 1 83 ? 11.089 0.036 -12.130 1.00 92.38 83 PRO A C 1
ATOM 639 O O . PRO A 1 83 ? 10.693 0.437 -11.033 1.00 92.38 83 PRO A O 1
ATOM 642 N N . HIS A 1 84 ? 12.259 -0.598 -12.256 1.00 85.56 84 HIS A N 1
ATOM 643 C CA . HIS A 1 84 ? 13.087 -0.982 -11.098 1.00 85.56 84 HIS A CA 1
ATOM 644 C C . HIS A 1 84 ? 13.459 0.209 -10.190 1.00 85.56 84 HIS A C 1
ATOM 646 O O . HIS A 1 84 ? 13.810 0.039 -9.019 1.00 85.56 84 HIS A O 1
ATOM 652 N N . ARG A 1 85 ? 13.463 1.425 -10.752 1.00 84.06 85 ARG A N 1
ATOM 653 C CA . ARG A 1 85 ? 13.836 2.667 -10.059 1.00 84.06 85 ARG A CA 1
ATOM 654 C C . ARG A 1 85 ? 12.713 3.232 -9.205 1.00 84.06 85 ARG A C 1
ATOM 656 O O . ARG A 1 85 ? 12.978 4.095 -8.370 1.00 84.06 85 ARG A O 1
ATOM 663 N N . THR A 1 86 ? 11.483 2.763 -9.389 1.00 86.44 86 THR A N 1
ATOM 664 C CA . THR A 1 86 ? 10.345 3.236 -8.610 1.00 86.44 86 THR A CA 1
ATOM 665 C C . THR A 1 86 ? 10.496 2.764 -7.171 1.00 86.44 86 THR A C 1
ATOM 667 O O . THR A 1 86 ? 10.457 1.571 -6.875 1.00 86.44 86 THR A O 1
ATOM 670 N N . GLY A 1 87 ? 10.711 3.705 -6.253 1.00 88.94 87 GLY A N 1
ATOM 671 C CA . GLY A 1 87 ? 10.901 3.389 -4.843 1.00 88.94 87 GLY A CA 1
ATOM 672 C C . GLY A 1 87 ? 9.602 2.929 -4.181 1.00 88.94 87 GLY A C 1
ATOM 673 O O . GLY A 1 87 ? 8.547 3.519 -4.402 1.00 88.94 87 GLY A O 1
ATOM 674 N N . LYS A 1 88 ? 9.687 1.949 -3.272 1.00 91.88 88 LYS A N 1
ATOM 675 C CA . LYS A 1 88 ? 8.513 1.407 -2.560 1.00 91.88 88 LYS A CA 1
ATOM 676 C C . LYS A 1 88 ? 7.655 2.454 -1.840 1.00 91.88 88 LYS A C 1
ATOM 678 O O . LYS A 1 88 ? 6.444 2.299 -1.756 1.00 91.88 88 LYS A O 1
ATOM 683 N N . ARG A 1 89 ? 8.264 3.540 -1.344 1.00 94.19 89 ARG A N 1
ATOM 684 C CA . ARG A 1 89 ? 7.522 4.654 -0.725 1.00 94.19 89 ARG A CA 1
ATOM 685 C C . ARG A 1 89 ? 6.661 5.400 -1.742 1.00 94.19 89 ARG A C 1
ATOM 687 O O . ARG A 1 89 ? 5.522 5.691 -1.419 1.00 94.19 89 ARG A O 1
ATOM 694 N N . SER A 1 90 ? 7.180 5.638 -2.948 1.00 95.12 90 SER A N 1
ATOM 695 C CA . SER A 1 90 ? 6.419 6.250 -4.045 1.00 95.12 90 SER A CA 1
ATOM 696 C C . SER A 1 90 ? 5.206 5.391 -4.386 1.00 95.12 90 SER A C 1
ATOM 698 O O . SER A 1 90 ? 4.086 5.875 -4.347 1.00 95.12 90 SER A O 1
ATOM 700 N N . MET A 1 91 ? 5.416 4.083 -4.571 1.00 95.81 91 MET A N 1
ATOM 701 C CA . MET A 1 91 ? 4.325 3.150 -4.879 1.00 95.81 91 MET A CA 1
ATOM 702 C C . MET A 1 91 ? 3.270 3.112 -3.763 1.00 95.81 91 MET A C 1
ATOM 704 O O . MET A 1 91 ? 2.079 3.038 -4.042 1.00 95.81 91 MET A O 1
ATOM 708 N N . ALA A 1 92 ? 3.676 3.206 -2.491 1.00 96.62 92 ALA A N 1
ATOM 709 C CA . ALA A 1 92 ? 2.734 3.306 -1.375 1.00 96.62 92 ALA A CA 1
ATOM 710 C C . ALA A 1 92 ? 1.914 4.605 -1.379 1.00 96.62 92 ALA A C 1
ATOM 712 O O . ALA A 1 92 ? 0.737 4.563 -1.027 1.00 96.62 92 ALA A O 1
ATOM 713 N N . LEU A 1 93 ? 2.501 5.741 -1.772 1.00 96.44 93 LEU A N 1
ATOM 714 C CA . LEU A 1 93 ? 1.761 6.997 -1.929 1.00 96.44 93 LEU A CA 1
ATOM 715 C C . LEU A 1 93 ? 0.709 6.867 -3.037 1.00 96.44 93 LEU A C 1
ATOM 717 O O . LEU A 1 93 ? -0.452 7.200 -2.797 1.00 96.44 93 LEU A O 1
ATOM 721 N N . ASP A 1 94 ? 1.089 6.288 -4.179 1.00 95.25 94 ASP A N 1
ATOM 722 C CA . ASP A 1 94 ? 0.181 6.032 -5.303 1.00 95.25 94 ASP A CA 1
ATOM 723 C C . ASP A 1 94 ? -0.959 5.089 -4.891 1.00 95.25 94 ASP A C 1
ATOM 725 O O . ASP A 1 94 ? -2.127 5.314 -5.211 1.00 95.25 94 ASP A O 1
ATOM 729 N N . HIS A 1 95 ? -0.652 4.042 -4.117 1.00 96.62 95 HIS A N 1
ATOM 730 C CA . HIS A 1 95 ? -1.676 3.150 -3.582 1.00 96.62 95 HIS A CA 1
ATOM 731 C C . HIS A 1 95 ? -2.672 3.876 -2.673 1.00 96.62 95 HIS A C 1
ATOM 733 O O . HIS A 1 95 ? -3.866 3.600 -2.756 1.00 96.62 95 HIS A O 1
ATOM 739 N N . ILE A 1 96 ? -2.221 4.792 -1.809 1.00 95.69 96 ILE A N 1
ATOM 740 C CA . ILE A 1 96 ? -3.118 5.546 -0.920 1.00 95.69 96 ILE A CA 1
ATOM 741 C C . ILE A 1 96 ? -4.108 6.386 -1.735 1.00 95.69 96 ILE A C 1
ATOM 743 O O . ILE A 1 96 ? -5.292 6.425 -1.397 1.00 95.69 96 ILE A O 1
ATOM 747 N N . GLU A 1 97 ? -3.648 7.016 -2.817 1.00 93.38 97 GLU A N 1
ATOM 748 C CA . GLU A 1 97 ? -4.522 7.761 -3.729 1.00 93.38 97 GLU A CA 1
ATOM 749 C C . GLU A 1 97 ? -5.533 6.840 -4.416 1.00 93.38 97 GLU A C 1
ATOM 751 O O . GLU A 1 97 ? -6.734 7.112 -4.376 1.00 93.38 97 GLU A O 1
ATOM 756 N N . LYS A 1 98 ? -5.071 5.706 -4.959 1.00 93.06 98 LYS A N 1
ATOM 757 C CA . LYS A 1 98 ? -5.934 4.697 -5.595 1.00 93.06 98 LYS A CA 1
ATOM 758 C C . LYS A 1 98 ? -6.995 4.154 -4.635 1.00 93.06 98 LYS A C 1
ATOM 760 O O . LYS A 1 98 ? -8.159 4.038 -4.996 1.00 93.06 98 LYS A O 1
ATOM 765 N N . LEU A 1 99 ? -6.639 3.860 -3.384 1.00 94.31 99 LEU A N 1
ATOM 766 C CA . LEU A 1 99 ? -7.614 3.394 -2.391 1.00 94.31 99 LEU A CA 1
ATOM 767 C C . LEU A 1 99 ? -8.723 4.418 -2.135 1.00 94.31 99 LEU A C 1
ATOM 769 O O . LEU A 1 99 ? -9.858 4.030 -1.865 1.00 94.31 99 LEU A O 1
ATOM 773 N N . ARG A 1 100 ? -8.406 5.716 -2.187 1.00 90.88 100 ARG A N 1
ATOM 774 C CA . ARG A 1 100 ? -9.382 6.785 -1.943 1.00 90.88 100 ARG A CA 1
ATOM 775 C C . ARG A 1 100 ? -10.158 7.210 -3.183 1.00 90.88 100 ARG A C 1
ATOM 777 O O . ARG A 1 100 ? -11.239 7.765 -3.016 1.00 90.88 100 ARG A O 1
ATOM 784 N N . SER A 1 101 ? -9.684 6.896 -4.388 1.00 91.25 101 SER A N 1
ATOM 785 C CA . SER A 1 101 ? -10.480 7.050 -5.611 1.00 91.25 101 SER A CA 1
ATOM 786 C C . SER A 1 101 ? -11.553 5.961 -5.763 1.00 91.25 101 SER A C 1
ATOM 788 O O . SER A 1 101 ? -12.559 6.177 -6.439 1.00 91.25 101 SER A O 1
ATOM 790 N N . LEU A 1 102 ? -11.392 4.809 -5.099 1.00 91.69 102 LEU A N 1
ATOM 791 C CA . LEU A 1 102 ? -12.397 3.746 -5.065 1.00 91.69 102 LEU A CA 1
ATOM 792 C C . LEU A 1 102 ? -13.568 4.124 -4.147 1.00 91.69 102 LEU A C 1
ATOM 794 O O . LEU A 1 102 ? -13.476 4.054 -2.919 1.00 91.69 102 LEU A O 1
ATOM 798 N N . SER A 1 103 ? -14.714 4.454 -4.747 1.00 89.44 103 SER A N 1
ATOM 799 C CA . SER A 1 103 ? -15.928 4.866 -4.023 1.00 89.44 103 SER A CA 1
ATOM 800 C C . SER A 1 103 ? -16.389 3.849 -2.970 1.00 89.44 103 SER A C 1
ATOM 802 O O . SER A 1 103 ? -16.847 4.241 -1.897 1.00 89.44 103 SER A O 1
ATOM 804 N N . VAL A 1 104 ? -16.201 2.543 -3.212 1.00 91.50 104 VAL A N 1
ATOM 805 C CA . VAL A 1 104 ? -16.557 1.485 -2.245 1.00 91.50 104 VAL A CA 1
ATOM 806 C C . VAL A 1 104 ? -15.687 1.493 -0.981 1.00 91.50 104 VAL A C 1
ATOM 808 O O . VAL A 1 104 ? -16.115 0.980 0.056 1.00 91.50 104 VAL A O 1
ATOM 811 N N . LEU A 1 105 ? -14.482 2.072 -1.049 1.00 92.50 105 LEU A N 1
ATOM 812 C CA . LEU A 1 105 ? -13.528 2.171 0.061 1.00 92.50 105 LEU A CA 1
ATOM 813 C C . LEU A 1 105 ? -13.471 3.572 0.683 1.00 92.50 105 LEU A C 1
ATOM 815 O O . LEU A 1 105 ? -12.983 3.714 1.805 1.00 92.50 105 LEU A O 1
ATOM 819 N N . GLN A 1 106 ? -13.987 4.601 0.006 1.00 87.69 106 GLN A N 1
ATOM 820 C CA . GLN A 1 106 ? -13.932 5.991 0.469 1.00 87.69 106 GLN A CA 1
ATOM 821 C C . GLN A 1 106 ? -14.526 6.166 1.877 1.00 87.69 106 GLN A C 1
ATOM 823 O O . GLN A 1 106 ? -13.906 6.794 2.732 1.00 87.69 106 GLN A O 1
ATOM 828 N N . ASN A 1 107 ? -15.668 5.526 2.148 1.00 84.31 107 ASN A N 1
ATOM 829 C CA . ASN A 1 107 ? -16.353 5.578 3.447 1.00 84.31 107 ASN A CA 1
ATOM 830 C C . ASN A 1 107 ? -15.913 4.474 4.424 1.00 84.31 107 ASN A C 1
ATOM 832 O O . ASN A 1 107 ? -16.469 4.345 5.516 1.00 84.31 107 ASN A O 1
ATOM 836 N N . LYS A 1 108 ? -14.947 3.632 4.040 1.00 91.19 108 LYS A N 1
ATOM 837 C CA . LYS A 1 108 ? -14.448 2.554 4.895 1.00 91.19 108 LYS A CA 1
ATOM 838 C C . LYS A 1 108 ? -13.285 3.057 5.742 1.00 91.19 108 LYS A C 1
ATOM 840 O O . LYS A 1 108 ? -12.409 3.801 5.284 1.00 91.19 108 LYS A O 1
ATOM 845 N N . LYS A 1 109 ? -13.268 2.605 6.994 1.00 92.88 109 LYS A N 1
ATOM 846 C CA . LYS A 1 109 ? -12.164 2.849 7.917 1.00 92.88 109 LYS A CA 1
ATOM 847 C C . LYS A 1 109 ? -11.022 1.885 7.594 1.00 92.88 109 LYS A C 1
ATOM 849 O O . LYS A 1 109 ? -11.254 0.684 7.469 1.00 92.88 109 LYS A O 1
ATOM 854 N N . LEU A 1 110 ? -9.806 2.408 7.458 1.00 93.69 110 LEU A N 1
ATOM 855 C CA . LEU A 1 110 ? -8.623 1.644 7.054 1.00 93.69 110 LEU A CA 1
ATOM 856 C C . LEU A 1 110 ? -7.530 1.734 8.119 1.00 93.69 110 LEU A C 1
ATOM 858 O O . LEU A 1 110 ? -7.258 2.822 8.629 1.00 93.69 110 LEU A O 1
ATOM 862 N N . ILE A 1 111 ? -6.891 0.598 8.403 1.00 92.62 111 ILE A N 1
ATOM 863 C CA . ILE A 1 111 ? -5.600 0.510 9.089 1.00 92.62 111 ILE A CA 1
ATOM 864 C C . ILE A 1 111 ? -4.589 -0.074 8.101 1.00 92.62 111 ILE A C 1
ATOM 866 O O . ILE A 1 111 ? -4.727 -1.230 7.703 1.00 92.62 111 ILE A O 1
ATOM 870 N N . LEU A 1 112 ? -3.568 0.702 7.726 1.00 94.00 112 LEU A N 1
ATOM 871 C CA . LEU A 1 112 ? -2.485 0.230 6.860 1.00 94.00 112 LEU A CA 1
ATOM 872 C C . LEU A 1 112 ? -1.226 -0.145 7.649 1.00 94.00 112 LEU A C 1
ATOM 874 O O . LEU A 1 112 ? -0.724 0.631 8.464 1.00 94.00 112 LEU A O 1
ATOM 878 N N . LEU A 1 113 ? -0.709 -1.345 7.396 1.00 92.25 113 LEU A N 1
ATOM 879 C CA . LEU A 1 113 ? 0.479 -1.907 8.029 1.00 92.25 113 LEU A CA 1
ATOM 880 C C . LEU A 1 113 ? 1.682 -1.787 7.089 1.00 92.25 113 LEU A C 1
ATOM 882 O O . LEU A 1 113 ? 1.590 -2.143 5.915 1.00 92.25 113 LEU A O 1
ATOM 886 N N . PHE A 1 114 ? 2.821 -1.338 7.616 1.00 91.19 114 PHE A N 1
ATOM 887 C CA . PHE A 1 114 ? 4.037 -1.129 6.831 1.00 91.19 114 PHE A CA 1
ATOM 888 C C . PHE A 1 114 ? 5.305 -1.644 7.525 1.00 91.19 114 PHE A C 1
ATOM 890 O O . PHE A 1 114 ? 5.460 -1.564 8.750 1.00 91.19 114 PHE A O 1
ATOM 897 N N . ASP A 1 115 ? 6.253 -2.118 6.712 1.00 89.19 115 ASP A N 1
ATOM 898 C CA . ASP A 1 115 ? 7.579 -2.580 7.132 1.00 89.19 115 ASP A CA 1
ATOM 899 C C . ASP A 1 115 ? 8.546 -1.451 7.566 1.00 89.19 115 ASP A C 1
ATOM 901 O O . ASP A 1 115 ? 8.231 -0.262 7.530 1.00 89.19 115 ASP A O 1
ATOM 905 N N . ARG A 1 116 ? 9.776 -1.833 7.955 1.00 85.88 116 ARG A N 1
ATOM 906 C CA . ARG A 1 116 ? 10.830 -0.911 8.435 1.00 85.88 116 ARG A CA 1
ATOM 907 C C . ARG A 1 116 ? 11.381 0.058 7.397 1.00 85.88 116 ARG A C 1
ATOM 909 O O . ARG A 1 116 ? 12.047 1.018 7.781 1.00 85.88 116 ARG A O 1
ATOM 916 N N . GLY A 1 117 ? 11.171 -0.199 6.113 1.00 88.06 117 GLY A N 1
ATOM 917 C CA . GLY A 1 117 ? 11.665 0.641 5.031 1.00 88.06 117 GLY A CA 1
ATOM 918 C C . GLY A 1 117 ? 10.645 1.657 4.518 1.00 88.06 117 GLY A C 1
ATOM 919 O O . GLY A 1 117 ? 11.004 2.440 3.647 1.00 88.06 117 GLY A O 1
ATOM 920 N N . TYR A 1 118 ? 9.419 1.679 5.042 1.00 91.38 118 TYR A N 1
ATOM 921 C CA . TYR A 1 118 ? 8.414 2.699 4.721 1.00 91.38 118 TYR A CA 1
ATOM 922 C C . TYR A 1 118 ? 8.450 3.999 5.543 1.00 91.38 118 TYR A C 1
ATOM 924 O O . TYR A 1 118 ? 8.088 5.023 4.957 1.00 91.38 118 TYR A O 1
ATOM 932 N N . PRO A 1 119 ? 8.896 4.049 6.825 1.00 88.56 119 PRO A N 1
ATOM 933 C CA . PRO A 1 119 ? 8.836 5.274 7.621 1.00 88.56 119 PRO A CA 1
ATOM 934 C C . PRO A 1 119 ? 9.381 6.492 6.865 1.00 88.56 119 PRO A C 1
ATOM 936 O O . PRO A 1 119 ? 10.524 6.482 6.393 1.00 88.56 119 PRO A O 1
ATOM 939 N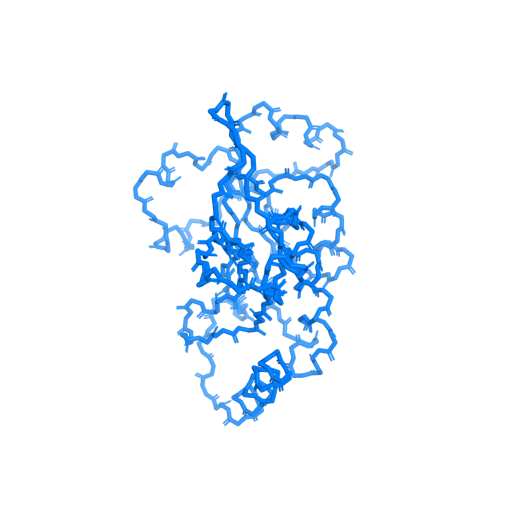 N . SER A 1 120 ? 8.539 7.517 6.726 1.00 88.38 120 SER A N 1
ATOM 940 C CA . SER A 1 120 ? 8.849 8.840 6.174 1.00 88.38 120 SER A CA 1
ATOM 941 C C . SER A 1 120 ? 7.751 9.826 6.586 1.00 88.38 120 SER A C 1
ATOM 943 O O . SER A 1 120 ? 6.610 9.421 6.811 1.00 88.38 120 SER A O 1
ATOM 945 N N . MET A 1 121 ? 8.094 11.110 6.707 1.00 85.44 121 MET A N 1
ATOM 946 C CA . MET A 1 121 ? 7.113 12.143 7.071 1.00 85.44 121 MET A CA 1
ATOM 947 C C . MET A 1 121 ? 6.071 12.352 5.970 1.00 85.44 121 MET A C 1
ATOM 949 O O . MET A 1 121 ? 4.905 12.568 6.275 1.00 85.44 121 MET A O 1
ATOM 953 N N . GLU A 1 122 ? 6.478 12.220 4.707 1.00 91.50 122 GLU A N 1
ATOM 954 C CA . GLU A 1 122 ? 5.595 12.312 3.542 1.00 91.50 122 GLU A CA 1
ATOM 955 C C . GLU A 1 122 ? 4.511 11.228 3.560 1.00 91.50 122 GLU A C 1
ATOM 957 O O . GLU A 1 122 ? 3.325 11.547 3.496 1.00 91.50 122 GLU A O 1
ATOM 962 N N . LEU A 1 123 ? 4.895 9.957 3.746 1.00 91.62 123 LEU A N 1
ATOM 963 C CA . LEU A 1 123 ? 3.937 8.851 3.839 1.00 91.62 123 LEU A CA 1
ATOM 964 C C . LEU A 1 123 ? 2.943 9.059 4.984 1.00 91.62 123 LEU A C 1
ATOM 966 O O . LEU A 1 123 ? 1.744 8.860 4.811 1.00 91.62 123 LEU A O 1
ATOM 970 N N . ILE A 1 124 ? 3.431 9.491 6.146 1.00 88.00 124 ILE A N 1
ATOM 971 C CA . ILE A 1 124 ? 2.578 9.769 7.306 1.00 88.00 124 ILE A CA 1
ATOM 972 C C . ILE A 1 124 ? 1.611 10.912 7.019 1.00 88.00 124 ILE A C 1
ATOM 974 O O . ILE A 1 124 ? 0.417 10.765 7.267 1.00 88.00 124 ILE A O 1
ATOM 978 N N . GLY A 1 125 ? 2.102 12.018 6.458 1.00 87.81 125 GLY A N 1
ATOM 979 C CA . GLY A 1 125 ? 1.262 13.141 6.053 1.00 87.81 125 GLY A CA 1
ATOM 980 C C . GLY A 1 125 ? 0.175 12.707 5.070 1.00 87.81 125 GLY A C 1
ATOM 981 O O . GLY A 1 125 ? -0.988 13.055 5.257 1.00 87.81 125 GLY A O 1
ATOM 982 N N . LYS A 1 126 ? 0.521 11.869 4.084 1.00 92.38 126 LYS A N 1
ATOM 983 C CA . LYS A 1 126 ? -0.433 11.332 3.106 1.00 92.38 126 LYS A CA 1
ATOM 984 C C . LYS A 1 126 ? -1.497 10.443 3.751 1.00 92.38 126 LYS A C 1
ATOM 986 O O . LYS A 1 126 ? -2.675 10.601 3.442 1.00 92.38 126 LYS A O 1
ATOM 991 N N . LEU A 1 127 ? -1.113 9.545 4.660 1.00 91.62 127 LEU A N 1
ATOM 992 C CA . LEU A 1 127 ? -2.050 8.685 5.395 1.00 91.62 127 LEU A CA 1
ATOM 993 C C . LEU A 1 127 ? -3.030 9.520 6.231 1.00 91.62 127 LEU A C 1
ATOM 995 O O . LEU A 1 127 ? -4.240 9.307 6.160 1.00 91.62 127 LEU A O 1
ATOM 999 N N . MET A 1 128 ? -2.514 10.517 6.954 1.00 87.75 128 MET A N 1
ATOM 1000 C CA . MET A 1 128 ? -3.314 11.429 7.777 1.00 87.75 128 MET A CA 1
ATOM 1001 C C . MET A 1 128 ? -4.282 12.267 6.945 1.00 87.75 128 MET A C 1
ATOM 1003 O O . MET A 1 128 ? -5.465 12.328 7.270 1.00 87.75 128 MET A O 1
ATOM 1007 N N . ALA A 1 129 ? -3.804 12.864 5.850 1.00 90.25 129 ALA A N 1
ATOM 1008 C CA . ALA A 1 129 ? -4.628 13.668 4.947 1.00 90.25 129 ALA A CA 1
ATOM 1009 C C . ALA A 1 129 ? -5.788 12.865 4.336 1.00 90.25 129 ALA A C 1
ATOM 1011 O O . ALA A 1 129 ? -6.816 13.432 3.984 1.00 90.25 129 ALA A O 1
ATOM 1012 N N . ASN A 1 130 ? -5.637 11.541 4.246 1.00 91.12 130 ASN A N 1
ATOM 1013 C CA . ASN A 1 130 ? -6.653 10.627 3.736 1.00 91.12 130 ASN A CA 1
ATOM 1014 C C . ASN A 1 130 ? -7.460 9.926 4.844 1.00 91.12 130 ASN A C 1
ATOM 1016 O O . ASN A 1 130 ? -8.192 8.981 4.547 1.00 91.12 130 ASN A O 1
ATOM 1020 N N . GLY A 1 131 ? -7.322 10.328 6.114 1.00 88.50 131 GLY A N 1
ATOM 1021 C CA . GLY A 1 131 ? -8.042 9.722 7.243 1.00 88.50 131 GLY A CA 1
ATOM 1022 C C . GLY A 1 131 ? -7.773 8.221 7.409 1.00 88.50 131 GLY A C 1
ATOM 1023 O O . GLY A 1 131 ? -8.669 7.463 7.781 1.00 88.50 131 GLY A O 1
ATOM 1024 N N . ILE A 1 132 ? -6.576 7.760 7.041 1.00 90.62 132 ILE A N 1
ATOM 1025 C CA . ILE A 1 132 ? -6.160 6.360 7.146 1.00 90.62 132 ILE A CA 1
ATOM 1026 C C . ILE A 1 132 ? -5.355 6.197 8.434 1.00 90.62 132 ILE A C 1
ATOM 1028 O O . ILE A 1 132 ? -4.351 6.882 8.634 1.00 90.62 132 ILE A O 1
ATOM 1032 N N . HIS A 1 133 ? -5.766 5.268 9.297 1.00 88.44 133 HIS A N 1
ATOM 1033 C CA . HIS A 1 133 ? -4.956 4.865 10.445 1.00 88.44 133 HIS A CA 1
ATOM 1034 C C . HIS A 1 133 ? -3.834 3.947 9.964 1.00 88.44 133 HIS A C 1
ATOM 1036 O O . HIS A 1 133 ? -3.942 3.287 8.930 1.00 88.44 133 HIS A O 1
ATOM 1042 N N . PHE A 1 134 ? -2.730 3.881 10.698 1.00 88.38 134 PHE A N 1
ATOM 1043 C CA . PHE A 1 134 ? -1.591 3.096 10.248 1.00 88.38 134 PHE A CA 1
ATOM 1044 C C . PHE A 1 134 ? -0.760 2.541 11.392 1.00 88.38 134 PHE A C 1
ATOM 1046 O O . PHE A 1 134 ? -0.789 3.015 12.524 1.00 88.38 134 PHE A O 1
ATOM 1053 N N . ILE A 1 135 ? -0.002 1.504 11.061 1.00 86.19 135 ILE A N 1
ATOM 1054 C CA . ILE A 1 135 ? 1.010 0.889 11.904 1.00 86.19 135 ILE A CA 1
ATOM 1055 C C . ILE A 1 135 ? 2.255 0.753 11.040 1.00 86.19 135 ILE A C 1
ATOM 1057 O O . ILE A 1 135 ? 2.321 -0.082 10.144 1.00 86.19 135 ILE A O 1
ATOM 1061 N N . ILE A 1 136 ? 3.260 1.578 11.309 1.00 84.75 136 ILE A N 1
ATOM 1062 C CA . ILE A 1 136 ? 4.536 1.521 10.597 1.00 84.75 136 ILE A CA 1
ATOM 1063 C C . ILE A 1 136 ? 5.591 1.013 11.568 1.00 84.75 136 ILE A C 1
ATOM 1065 O O . ILE A 1 136 ? 5.842 1.652 12.588 1.00 84.75 136 ILE A O 1
ATOM 1069 N N . ARG A 1 137 ? 6.253 -0.098 11.236 1.00 81.69 137 ARG A N 1
ATOM 1070 C CA . ARG A 1 137 ? 7.405 -0.567 12.009 1.00 81.69 137 ARG A CA 1
ATOM 1071 C C . ARG A 1 137 ? 8.565 0.410 11.804 1.00 81.69 137 ARG A C 1
ATOM 1073 O O . ARG A 1 137 ? 8.998 0.626 10.682 1.00 81.69 137 ARG A O 1
ATOM 1080 N N . SER A 1 138 ? 9.134 0.972 12.868 1.00 78.00 138 SER A N 1
ATOM 1081 C CA . SER A 1 138 ? 10.340 1.811 12.769 1.00 78.00 138 SER A CA 1
ATOM 1082 C C . SER A 1 138 ? 11.331 1.524 13.893 1.00 78.00 138 SER A C 1
ATOM 1084 O O . SER A 1 138 ? 11.002 0.873 14.882 1.00 78.00 138 SER A O 1
ATOM 1086 N N . ASN A 1 139 ? 12.560 2.029 13.757 1.00 77.75 139 ASN A N 1
ATOM 1087 C CA . ASN A 1 139 ? 13.504 2.053 14.876 1.00 77.75 139 ASN A CA 1
ATOM 1088 C C . ASN A 1 139 ? 13.180 3.203 15.853 1.00 77.75 139 ASN A C 1
ATOM 1090 O O . ASN A 1 139 ? 12.475 4.160 15.507 1.00 77.75 139 ASN A O 1
ATOM 1094 N N . THR A 1 140 ? 13.718 3.119 17.072 1.00 74.69 140 THR A N 1
ATOM 1095 C CA . THR A 1 140 ? 13.513 4.103 18.152 1.00 74.69 140 THR A CA 1
ATOM 1096 C C . THR A 1 140 ? 14.026 5.491 17.808 1.00 74.69 140 THR A C 1
ATOM 1098 O O . THR A 1 140 ? 13.394 6.484 18.168 1.00 74.69 140 THR A O 1
ATOM 1101 N N . ARG A 1 141 ? 15.154 5.587 17.093 1.00 79.50 141 ARG A N 1
ATOM 1102 C CA . ARG A 1 141 ? 15.747 6.868 16.683 1.00 79.50 141 ARG A CA 1
ATOM 1103 C C . ARG A 1 141 ? 14.808 7.649 15.768 1.00 79.50 141 ARG A C 1
ATOM 1105 O O . ARG A 1 141 ? 14.601 8.840 15.986 1.00 79.50 141 ARG A O 1
ATOM 1112 N N . TRP A 1 142 ? 14.238 6.982 14.768 1.00 79.31 142 TRP A N 1
ATOM 1113 C CA . TRP A 1 142 ? 13.286 7.580 13.840 1.00 79.31 142 TRP A CA 1
ATOM 1114 C C . TRP A 1 142 ? 12.015 8.008 14.578 1.00 79.31 142 TRP A C 1
ATOM 1116 O O . TRP A 1 142 ? 11.594 9.152 14.434 1.00 79.31 142 TRP A O 1
ATOM 1126 N N . LEU A 1 143 ? 11.477 7.156 15.461 1.00 75.12 143 LEU A N 1
ATOM 1127 C CA . LEU A 1 143 ? 10.294 7.502 16.254 1.00 75.12 143 LEU A CA 1
ATOM 1128 C C . LEU A 1 143 ? 10.525 8.737 17.128 1.00 75.12 143 LEU A C 1
ATOM 1130 O O . LEU A 1 143 ? 9.667 9.611 17.172 1.00 75.12 143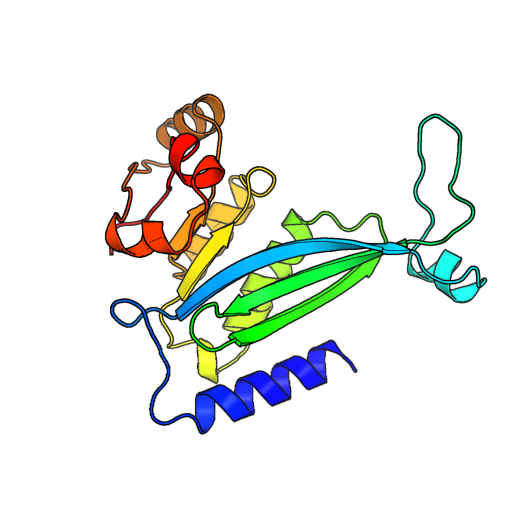 LEU A O 1
ATOM 1134 N N . LYS A 1 144 ? 11.671 8.832 17.818 1.00 76.56 144 LYS A N 1
ATOM 1135 C CA . LYS A 1 144 ? 12.012 10.013 18.629 1.00 76.56 144 LYS A CA 1
ATOM 1136 C C . LYS A 1 144 ? 11.968 11.290 17.786 1.00 76.56 144 LYS A C 1
ATOM 1138 O O . LYS A 1 144 ? 11.340 12.258 18.199 1.00 76.56 144 LYS A O 1
ATOM 1143 N N . LYS A 1 145 ? 12.567 11.266 16.590 1.00 77.94 145 LYS A N 1
ATOM 1144 C CA . LYS A 1 145 ? 12.537 12.401 15.654 1.00 77.94 145 LYS A CA 1
ATOM 1145 C C . LYS A 1 145 ? 11.119 12.734 15.199 1.00 77.94 145 LYS A C 1
ATOM 1147 O O . LYS A 1 145 ? 10.734 13.896 15.242 1.00 77.94 145 LYS A O 1
ATOM 1152 N N . ALA A 1 146 ? 10.338 11.725 14.818 1.00 74.19 146 ALA A N 1
ATOM 1153 C CA . ALA A 1 146 ? 8.956 11.923 14.403 1.00 74.19 146 ALA A CA 1
ATOM 1154 C C . ALA A 1 146 ? 8.130 12.565 15.527 1.00 74.19 146 ALA A C 1
ATOM 1156 O O . ALA A 1 146 ? 7.442 13.548 15.289 1.00 74.19 146 ALA A O 1
ATOM 1157 N N . LYS A 1 147 ? 8.228 12.071 16.770 1.00 72.38 147 LYS A N 1
ATOM 1158 C CA . LYS A 1 147 ? 7.489 12.627 17.920 1.00 72.38 147 LYS A CA 1
ATOM 1159 C C . LYS A 1 147 ? 7.760 14.112 18.141 1.00 72.38 147 LYS A C 1
ATOM 1161 O O . LYS A 1 147 ? 6.817 14.856 18.388 1.00 72.38 147 LYS A O 1
ATOM 1166 N N . ILE A 1 148 ? 9.027 14.515 18.031 1.00 70.62 148 ILE A N 1
ATOM 1167 C CA . ILE A 1 148 ? 9.437 15.922 18.118 1.00 70.62 148 ILE A CA 1
ATOM 1168 C C . ILE A 1 148 ? 8.798 16.727 16.978 1.00 70.62 148 ILE A C 1
ATOM 1170 O O . ILE A 1 148 ? 8.295 17.818 17.212 1.00 70.62 148 ILE A O 1
ATOM 1174 N N . ALA A 1 149 ? 8.776 16.169 15.765 1.00 68.81 149 ALA A N 1
ATOM 1175 C CA . ALA A 1 149 ? 8.268 16.846 14.577 1.00 68.81 149 ALA A CA 1
ATOM 1176 C C . ALA A 1 149 ? 6.730 16.932 14.485 1.00 68.81 149 ALA A C 1
ATOM 1178 O O . ALA A 1 149 ? 6.232 17.853 13.849 1.00 68.81 149 ALA A O 1
ATOM 1179 N N . GLY A 1 150 ? 5.970 15.996 15.070 1.00 62.69 150 GLY A N 1
ATOM 1180 C CA . GLY A 1 150 ? 4.536 15.867 14.757 1.00 62.69 150 GLY A CA 1
ATOM 1181 C C . GLY A 1 150 ? 3.600 15.415 15.880 1.00 62.69 150 GLY A C 1
ATOM 1182 O O . GLY A 1 150 ? 2.548 14.862 15.584 1.00 62.69 150 GLY A O 1
ATOM 1183 N N . LYS A 1 151 ? 3.934 15.638 17.162 1.00 58.41 151 LYS A N 1
ATOM 1184 C CA . LYS A 1 151 ? 3.068 15.307 18.326 1.00 58.41 151 LYS A CA 1
ATOM 1185 C C . LYS A 1 151 ? 2.490 13.877 18.303 1.00 58.41 151 LYS A C 1
ATOM 1187 O O . LYS A 1 151 ? 1.375 13.631 18.755 1.00 58.41 151 LYS A O 1
ATOM 1192 N N . TYR A 1 152 ? 3.245 12.902 17.805 1.00 62.94 152 TYR A N 1
ATOM 1193 C CA . TYR A 1 152 ? 2.751 11.529 17.719 1.00 62.94 152 TYR A CA 1
ATOM 1194 C C . TYR A 1 152 ? 2.835 10.789 19.060 1.00 62.94 152 TYR A C 1
ATOM 1196 O O . TYR A 1 152 ? 3.838 10.866 19.778 1.00 62.94 152 TYR A O 1
ATOM 1204 N N . LYS A 1 153 ? 1.822 9.978 19.373 1.00 55.81 153 LYS A N 1
ATOM 1205 C CA . LYS A 1 153 ? 1.848 9.060 20.519 1.00 55.81 153 LYS A CA 1
ATOM 1206 C C . LYS A 1 153 ? 2.255 7.657 20.069 1.00 55.81 153 LYS A C 1
ATOM 1208 O O . LYS A 1 153 ? 1.946 7.215 18.969 1.00 55.81 153 LYS A O 1
ATOM 1213 N N . ARG A 1 154 ? 2.989 6.951 20.938 1.00 59.34 154 ARG A N 1
ATOM 1214 C CA . ARG A 1 154 ? 3.218 5.508 20.780 1.00 59.34 154 ARG A CA 1
ATOM 1215 C C . ARG A 1 154 ? 2.027 4.815 21.424 1.00 59.34 154 ARG A C 1
ATOM 1217 O O . ARG A 1 154 ? 1.936 4.824 22.647 1.00 59.34 154 ARG A O 1
ATOM 1224 N N . VAL A 1 155 ? 1.166 4.210 20.621 1.00 56.88 155 VAL A N 1
ATOM 1225 C CA . VAL A 1 155 ? 0.085 3.345 21.101 1.00 56.88 155 VAL A CA 1
ATOM 1226 C C . VAL A 1 155 ? 0.269 2.009 20.406 1.00 56.88 155 VAL A C 1
ATOM 1228 O O . VAL A 1 155 ? 0.329 1.951 19.186 1.00 56.88 155 VAL A O 1
ATOM 1231 N N . VAL A 1 156 ? 0.446 0.939 21.176 1.00 57.94 156 VAL A N 1
ATOM 1232 C CA . VAL A 1 156 ? 0.502 -0.420 20.629 1.00 57.94 156 VAL A CA 1
ATOM 1233 C C . VAL A 1 156 ? -0.864 -1.041 20.868 1.00 57.94 156 VAL A C 1
ATOM 1235 O O . VAL A 1 156 ? -1.176 -1.411 21.999 1.00 57.94 156 VAL A O 1
ATOM 1238 N N . GLU A 1 157 ? -1.680 -1.146 19.819 1.00 65.31 157 GLU A N 1
ATOM 1239 C CA . GLU A 1 157 ? -2.942 -1.884 19.887 1.00 65.31 157 GLU A CA 1
ATOM 1240 C C . GLU A 1 157 ? -2.631 -3.378 20.032 1.00 65.31 157 GLU A C 1
ATOM 1242 O O . GLU A 1 157 ? -2.281 -4.069 19.070 1.00 65.31 157 GLU A O 1
ATOM 1247 N N . LYS A 1 158 ? -2.708 -3.874 21.274 1.00 66.94 158 LYS A N 1
ATOM 1248 C CA . LYS A 1 158 ? -2.344 -5.254 21.610 1.00 66.94 158 LYS A CA 1
ATOM 1249 C C . LYS A 1 158 ? -3.203 -6.271 20.861 1.00 66.94 158 LYS A C 1
ATOM 1251 O O . LYS A 1 158 ? -2.705 -7.346 20.538 1.00 66.94 158 LYS A O 1
ATOM 1256 N N . SER A 1 159 ? -4.456 -5.931 20.549 1.00 70.06 159 SER A N 1
ATOM 1257 C CA . SER A 1 159 ? -5.377 -6.853 19.879 1.00 70.06 159 SER A CA 1
ATOM 1258 C C . SER A 1 159 ? -4.995 -7.154 18.427 1.00 70.06 159 SER A C 1
ATOM 1260 O O . SER A 1 159 ? -5.310 -8.239 17.955 1.00 70.06 159 SER A O 1
ATOM 1262 N N . ILE A 1 160 ? -4.239 -6.285 17.746 1.00 74.62 160 ILE A N 1
ATOM 1263 C CA . ILE A 1 160 ? -3.735 -6.524 16.379 1.00 74.62 160 ILE A CA 1
ATOM 1264 C C . ILE A 1 160 ? -2.400 -7.288 16.389 1.00 74.62 160 ILE A C 1
ATOM 1266 O O . ILE A 1 160 ? -1.966 -7.810 15.364 1.00 74.62 160 ILE A O 1
ATOM 1270 N N . LEU A 1 161 ? -1.758 -7.456 17.553 1.00 72.00 161 LEU A N 1
ATOM 1271 C CA . LEU A 1 161 ? -0.441 -8.092 17.628 1.00 72.00 161 LEU A CA 1
ATOM 1272 C C . LEU A 1 161 ? -0.417 -9.528 17.099 1.00 72.00 161 LEU A C 1
ATOM 1274 O O . LEU A 1 161 ? 0.638 -9.978 16.661 1.00 72.00 161 LEU A O 1
ATOM 1278 N N . HIS A 1 162 ? -1.538 -10.251 17.119 1.00 79.56 162 HIS A N 1
ATOM 1279 C CA . HIS A 1 162 ? -1.626 -11.603 16.560 1.00 79.56 162 HIS A CA 1
ATOM 1280 C C . HIS A 1 162 ? -1.291 -11.660 15.060 1.00 79.56 162 HIS A C 1
ATOM 1282 O O . HIS A 1 162 ? -0.770 -12.678 14.621 1.00 79.56 162 HIS A O 1
ATOM 1288 N N . LEU A 1 163 ? -1.485 -10.563 14.312 1.00 75.06 163 LEU A N 1
ATOM 1289 C CA . LEU A 1 163 ? -1.127 -10.460 12.891 1.00 75.06 163 LEU A CA 1
ATOM 1290 C C . LEU A 1 163 ? 0.388 -10.400 12.641 1.00 75.06 163 LEU A C 1
ATOM 1292 O O . LEU A 1 163 ? 0.836 -10.470 11.501 1.00 75.06 163 LEU A O 1
ATOM 1296 N N . PHE A 1 164 ? 1.198 -10.254 13.691 1.00 77.56 164 PHE A N 1
ATOM 1297 C CA . PHE A 1 164 ? 2.634 -10.054 13.563 1.00 77.56 164 PHE A CA 1
ATOM 1298 C C . PHE A 1 164 ? 3.447 -11.245 14.071 1.00 77.56 164 PHE A C 1
ATOM 1300 O O . PHE A 1 164 ? 3.171 -11.827 15.126 1.00 77.56 164 PHE A O 1
ATOM 1307 N N . SER A 1 165 ? 4.542 -11.545 13.368 1.00 76.19 165 SER A N 1
ATOM 1308 C CA . SER A 1 165 ? 5.522 -12.538 13.816 1.00 76.19 165 SER A CA 1
ATOM 1309 C C . SER A 1 165 ? 6.205 -12.121 15.126 1.00 76.19 165 SER A C 1
ATOM 1311 O O . SER A 1 165 ? 6.259 -10.941 15.481 1.00 76.19 165 SER A O 1
ATOM 1313 N N . ILE A 1 166 ? 6.792 -13.082 15.847 1.00 71.94 166 ILE A N 1
ATOM 1314 C CA . ILE A 1 166 ? 7.536 -12.822 17.096 1.00 71.94 166 ILE A CA 1
ATOM 1315 C C . ILE A 1 166 ? 8.682 -11.822 16.865 1.00 71.94 166 ILE A C 1
ATOM 1317 O O . ILE A 1 166 ? 8.895 -10.919 17.673 1.00 71.94 166 ILE A O 1
ATOM 1321 N N . SER A 1 167 ? 9.382 -11.935 15.733 1.00 68.25 167 SER A N 1
ATOM 1322 C CA . SER A 1 167 ? 10.432 -10.990 15.326 1.00 68.25 167 SER A CA 1
ATOM 1323 C C . SER A 1 167 ? 9.887 -9.572 15.138 1.00 68.25 167 SER A C 1
ATOM 1325 O O . SER A 1 167 ? 10.494 -8.598 15.588 1.00 68.25 167 SER A O 1
ATOM 1327 N N . TRP A 1 168 ? 8.704 -9.441 14.530 1.00 70.38 168 TRP A N 1
ATOM 1328 C CA . TRP A 1 168 ? 8.014 -8.159 14.438 1.00 70.38 168 TRP A CA 1
ATOM 1329 C C . TRP A 1 168 ? 7.654 -7.618 15.823 1.00 70.38 168 TRP A C 1
ATOM 1331 O O . TRP A 1 168 ? 8.003 -6.480 16.125 1.00 70.38 168 TRP A O 1
ATOM 1341 N N . LYS A 1 169 ? 7.046 -8.444 16.685 1.00 68.94 169 LYS A N 1
ATOM 1342 C CA . LYS A 1 169 ? 6.640 -8.077 18.053 1.00 68.94 169 LYS A CA 1
ATOM 1343 C C . LYS A 1 169 ? 7.802 -7.564 18.903 1.00 68.94 169 LYS A C 1
ATOM 1345 O O . LYS A 1 169 ? 7.644 -6.583 19.620 1.00 68.94 169 LYS A O 1
ATOM 1350 N N . ARG A 1 170 ? 8.988 -8.167 18.780 1.00 63.84 170 ARG A N 1
ATOM 1351 C CA . ARG A 1 170 ? 10.210 -7.727 19.482 1.00 63.84 170 ARG A CA 1
ATOM 1352 C C . ARG A 1 170 ? 10.731 -6.369 19.011 1.00 63.84 170 ARG A C 1
ATOM 1354 O O . ARG A 1 170 ? 11.433 -5.698 19.751 1.00 63.84 170 ARG A O 1
ATOM 1361 N N . SER A 1 171 ? 10.392 -5.956 17.792 1.00 58.00 171 SER A N 1
ATOM 1362 C CA . SER A 1 171 ? 10.778 -4.664 17.214 1.00 58.00 171 SER A CA 1
ATOM 1363 C C . SER A 1 171 ? 9.636 -3.640 17.178 1.00 58.00 171 SER A C 1
ATOM 1365 O O . SER A 1 171 ? 9.759 -2.636 16.475 1.00 58.00 171 SER A O 1
ATOM 1367 N N . ILE A 1 172 ? 8.531 -3.864 17.901 1.00 54.56 172 ILE A N 1
ATOM 1368 C CA . ILE A 1 172 ? 7.381 -2.940 18.020 1.00 54.56 172 ILE A CA 1
ATOM 1369 C C . ILE A 1 172 ? 7.729 -1.745 18.937 1.00 54.56 172 ILE A C 1
ATOM 1371 O O . ILE A 1 172 ? 7.006 -1.320 19.841 1.00 54.56 172 ILE A O 1
ATOM 1375 N N . GLU A 1 173 ? 8.894 -1.148 18.711 1.00 50.34 173 GLU A N 1
ATOM 1376 C CA . GLU A 1 173 ? 9.328 0.037 19.448 1.00 50.34 173 GLU A CA 1
ATOM 1377 C C . GLU A 1 173 ? 8.674 1.320 18.929 1.00 50.34 173 GLU A C 1
ATOM 1379 O O . GLU A 1 173 ? 8.641 2.324 19.637 1.00 50.34 173 GLU A O 1
ATOM 1384 N N . ALA A 1 174 ? 8.047 1.259 17.756 1.00 47.94 174 ALA A N 1
ATOM 1385 C CA . ALA A 1 174 ? 7.314 2.353 17.152 1.00 47.94 174 ALA A CA 1
ATOM 1386 C C . ALA A 1 174 ? 6.074 1.819 16.446 1.00 47.94 174 ALA A C 1
ATOM 1388 O O . ALA A 1 174 ? 6.169 1.218 15.385 1.00 47.94 174 ALA A O 1
ATOM 1389 N N . VAL A 1 175 ? 4.918 2.014 17.069 1.00 49.88 175 VAL A N 1
ATOM 1390 C CA . VAL A 1 175 ? 3.623 1.945 16.400 1.00 49.88 175 VAL A CA 1
ATOM 1391 C C . VAL A 1 175 ? 3.066 3.350 16.512 1.00 49.88 175 VAL A C 1
ATOM 1393 O O . VAL A 1 175 ? 2.870 3.858 17.620 1.00 49.88 175 VAL A O 1
ATOM 1396 N N . LEU A 1 176 ? 2.938 4.009 15.368 1.00 50.88 176 LEU A N 1
ATOM 1397 C CA . LEU A 1 176 ? 2.381 5.346 15.260 1.00 50.88 176 LEU A CA 1
ATOM 1398 C C . LEU A 1 176 ? 0.891 5.197 14.949 1.00 50.88 176 LEU A C 1
ATOM 1400 O O . LEU A 1 176 ? 0.479 5.308 13.804 1.00 50.88 176 LEU A O 1
ATOM 1404 N N . LEU A 1 177 ? 0.105 4.854 15.965 1.00 53.66 177 LEU A N 1
ATOM 1405 C CA . LEU A 1 177 ? -1.349 4.848 15.862 1.00 53.66 177 LEU A CA 1
ATOM 1406 C C . LEU A 1 177 ? -1.850 6.239 16.248 1.00 53.66 177 LEU A C 1
ATOM 1408 O O . LEU A 1 177 ? -1.553 6.726 17.340 1.00 53.66 177 LEU A O 1
ATOM 1412 N N . ILE A 1 178 ? -2.598 6.871 15.348 1.00 45.66 178 ILE A N 1
ATOM 1413 C CA . ILE A 1 178 ? -3.506 7.952 15.731 1.00 45.66 178 ILE A CA 1
ATOM 1414 C C . ILE A 1 178 ? -4.666 7.278 16.461 1.00 45.66 178 ILE A C 1
ATOM 1416 O O . ILE A 1 178 ? -5.160 6.251 15.985 1.00 45.66 178 ILE A O 1
ATOM 1420 N N . GLU A 1 179 ? -4.986 7.805 17.647 1.00 38.47 179 GLU A N 1
ATOM 1421 C CA . GLU A 1 179 ? -6.008 7.306 18.576 1.00 38.47 179 GLU A CA 1
ATOM 1422 C C . GLU A 1 179 ? -7.272 6.880 17.802 1.00 38.47 179 GLU A C 1
ATOM 1424 O O . GLU A 1 179 ? -7.773 7.638 16.970 1.00 38.47 179 GLU A O 1
ATOM 1429 N N . LEU A 1 180 ? -7.685 5.619 18.000 1.00 44.09 180 LEU A N 1
ATOM 1430 C CA . LEU A 1 180 ? -8.928 5.042 17.472 1.00 44.09 180 LEU A CA 1
ATOM 1431 C C . LEU A 1 180 ? -10.129 5.576 18.252 1.00 44.09 180 LEU A C 1
ATOM 1433 O O . LEU A 1 180 ? -9.995 5.670 19.493 1.00 44.09 180 LEU A O 1
#